Protein AF-A0A2D5XX82-F1 (afdb_monomer_lite)

Radius of gyration: 42.89 Å; chains: 1; bounding box: 86×49×133 Å

Structure (mmCIF, N/CA/C/O backbone):
data_AF-A0A2D5XX82-F1
#
_entry.id   AF-A0A2D5XX82-F1
#
loop_
_atom_site.group_PDB
_atom_site.id
_atom_site.type_symbol
_atom_site.label_atom_id
_atom_site.label_alt_id
_atom_site.label_comp_id
_atom_site.label_asym_id
_atom_site.label_entity_id
_atom_site.label_seq_id
_atom_site.pdbx_PDB_ins_code
_atom_site.Cartn_x
_atom_site.Cartn_y
_atom_site.Cartn_z
_atom_site.occupancy
_atom_site.B_iso_or_equiv
_atom_site.auth_seq_id
_atom_site.auth_comp_id
_atom_site.auth_asym_id
_atom_site.auth_atom_id
_atom_site.pdbx_PDB_model_num
ATOM 1 N N . MET A 1 1 ? 36.041 30.878 -22.212 1.00 60.00 1 MET A N 1
ATOM 2 C CA . MET A 1 1 ? 34.836 30.884 -21.348 1.00 60.00 1 MET A CA 1
ATOM 3 C C . MET A 1 1 ? 33.523 31.021 -22.118 1.00 60.00 1 MET A C 1
ATOM 5 O O . MET A 1 1 ? 32.567 30.404 -21.686 1.00 60.00 1 MET A O 1
ATOM 9 N N . ALA A 1 2 ? 33.443 31.746 -23.244 1.00 64.88 2 ALA A N 1
ATOM 10 C CA . ALA A 1 2 ? 32.211 31.791 -24.054 1.00 64.88 2 ALA A CA 1
ATOM 11 C C . ALA A 1 2 ? 31.989 30.552 -24.959 1.00 64.88 2 ALA A C 1
ATOM 13 O O . ALA A 1 2 ? 30.862 30.286 -25.365 1.00 64.88 2 ALA A O 1
ATOM 14 N N . GLU A 1 3 ? 33.035 29.776 -25.266 1.00 59.91 3 GLU A N 1
ATOM 15 C CA . GLU A 1 3 ? 32.915 28.592 -26.139 1.00 59.91 3 GLU A CA 1
ATOM 16 C C . GLU A 1 3 ? 32.308 27.362 -25.436 1.00 59.91 3 GLU A C 1
ATOM 18 O O . GLU A 1 3 ? 31.548 26.623 -26.062 1.00 59.91 3 GLU A O 1
ATOM 23 N N . ASP A 1 4 ? 32.528 27.188 -24.126 1.00 64.12 4 ASP A N 1
ATOM 24 C CA . ASP A 1 4 ? 31.989 26.041 -23.369 1.00 64.12 4 ASP A CA 1
ATOM 25 C C . ASP A 1 4 ? 30.461 26.093 -23.200 1.00 64.12 4 ASP A C 1
ATOM 27 O O . ASP A 1 4 ? 29.788 25.062 -23.110 1.00 64.12 4 ASP A O 1
ATOM 31 N N . GLU A 1 5 ? 29.876 27.293 -23.203 1.00 68.81 5 GLU A N 1
ATOM 32 C CA . GLU A 1 5 ? 28.431 27.465 -23.032 1.00 68.81 5 GLU A CA 1
ATOM 33 C C . GLU A 1 5 ? 27.646 27.089 -24.303 1.00 68.81 5 GLU A C 1
ATOM 35 O O . GLU A 1 5 ? 26.526 26.571 -24.232 1.00 68.81 5 GLU A O 1
ATOM 40 N N . SER A 1 6 ? 28.258 27.287 -25.476 1.00 65.56 6 SER A N 1
ATOM 41 C CA . SER A 1 6 ? 27.667 26.940 -26.773 1.00 65.56 6 SER A CA 1
ATOM 42 C C . SER A 1 6 ? 27.582 25.421 -26.966 1.00 65.56 6 SER A C 1
ATOM 44 O O . SER A 1 6 ? 26.543 24.891 -27.375 1.00 65.56 6 SER A O 1
ATOM 46 N N . TYR A 1 7 ? 28.633 24.695 -26.570 1.00 60.44 7 TYR A N 1
ATOM 47 C CA . TYR A 1 7 ? 28.693 23.237 -26.698 1.00 60.44 7 TYR A CA 1
ATOM 48 C C . TYR A 1 7 ? 27.644 22.524 -25.825 1.00 60.44 7 TYR A C 1
ATOM 50 O O . TYR A 1 7 ? 27.016 21.553 -26.253 1.00 60.44 7 TYR A O 1
ATOM 58 N N . ASN A 1 8 ? 27.376 23.051 -24.626 1.00 72.62 8 ASN A N 1
ATOM 59 C CA . ASN A 1 8 ? 26.385 22.494 -23.700 1.00 72.62 8 ASN A CA 1
ATOM 60 C C . ASN A 1 8 ? 24.933 22.683 -24.193 1.00 72.62 8 ASN A C 1
ATOM 62 O O . ASN A 1 8 ? 24.071 21.834 -23.964 1.00 72.62 8 ASN A O 1
ATOM 66 N N . LYS A 1 9 ? 24.636 23.768 -24.923 1.00 70.62 9 LYS A N 1
ATOM 67 C CA . LYS A 1 9 ? 23.309 23.956 -25.540 1.00 70.62 9 LYS A CA 1
ATOM 68 C C . LYS A 1 9 ? 23.080 23.014 -26.722 1.00 70.62 9 LYS A C 1
ATOM 70 O O . LYS A 1 9 ? 21.989 22.457 -26.844 1.00 70.62 9 LYS A O 1
ATOM 75 N N . ALA A 1 10 ? 24.097 22.806 -27.560 1.00 67.94 10 ALA A N 1
ATOM 76 C CA . ALA A 1 10 ? 23.997 21.926 -28.723 1.00 67.94 10 ALA A CA 1
ATOM 77 C C . ALA A 1 10 ? 23.801 20.452 -28.324 1.00 67.94 10 ALA A C 1
ATOM 79 O O . ALA A 1 10 ? 22.941 19.769 -28.882 1.00 67.94 10 ALA A O 1
ATOM 80 N N . SER A 1 11 ? 24.531 19.971 -27.312 1.00 64.50 11 SER A N 1
ATOM 81 C CA . SER A 1 11 ? 24.412 18.585 -26.840 1.00 64.50 11 SER A CA 1
ATOM 82 C C . SER A 1 11 ? 23.049 18.299 -26.201 1.00 64.50 11 SER A C 1
ATOM 84 O O . SER A 1 11 ? 22.437 17.275 -26.503 1.00 64.50 11 SER A O 1
ATOM 86 N N . LYS A 1 12 ? 22.512 19.231 -25.400 1.00 67.06 12 LYS A N 1
ATOM 87 C CA . LYS A 1 12 ? 21.160 19.119 -24.829 1.00 67.06 12 LYS A CA 1
ATOM 88 C C . LYS A 1 12 ? 20.088 19.047 -25.916 1.00 67.06 12 LYS A C 1
ATOM 90 O O . LYS A 1 12 ? 19.183 18.226 -25.810 1.00 67.06 12 LYS A O 1
ATOM 95 N N . GLY A 1 13 ? 20.207 19.851 -26.975 1.00 73.56 13 GLY A N 1
ATOM 96 C CA . GLY A 1 13 ? 19.273 19.824 -28.105 1.00 73.56 13 GLY A CA 1
ATOM 97 C C . GLY A 1 13 ? 19.251 18.478 -28.835 1.00 73.56 13 GLY A C 1
ATOM 98 O O . GLY A 1 13 ? 18.176 17.964 -29.136 1.00 73.56 13 GLY A O 1
ATOM 99 N N . ILE A 1 14 ? 20.421 17.871 -29.058 1.00 70.75 14 ILE A N 1
ATOM 100 C CA . ILE A 1 14 ? 20.533 16.553 -29.702 1.00 70.75 14 ILE A CA 1
ATOM 101 C C . ILE A 1 14 ? 19.944 15.456 -28.810 1.00 70.75 14 ILE A C 1
ATOM 103 O O . ILE A 1 14 ? 19.209 14.608 -29.308 1.00 70.75 14 ILE A O 1
ATOM 107 N N . VAL A 1 15 ? 20.201 15.491 -27.498 1.00 66.75 15 VAL A N 1
ATOM 108 C CA . VAL A 1 15 ? 19.617 14.532 -26.544 1.00 66.75 15 VAL A CA 1
ATOM 109 C C . VAL A 1 15 ? 18.089 14.618 -26.555 1.00 66.75 15 VAL A 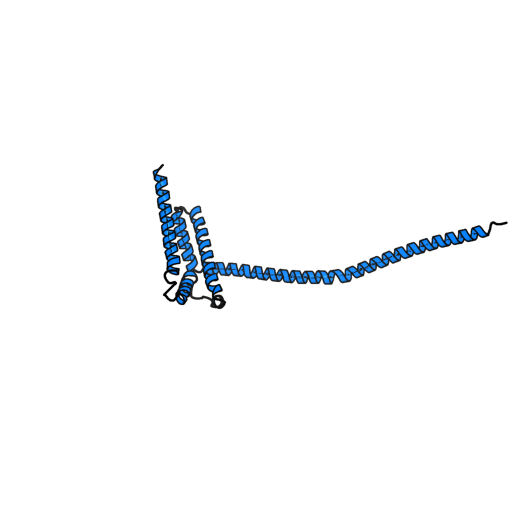C 1
ATOM 111 O O . VAL A 1 15 ? 17.426 13.594 -26.692 1.00 66.75 15 VAL A O 1
ATOM 114 N N . TRP A 1 16 ? 17.518 15.827 -26.514 1.00 72.44 16 TRP A N 1
ATOM 115 C CA . TRP A 1 16 ? 16.068 16.014 -26.616 1.00 72.44 16 TRP A CA 1
ATOM 116 C C . TRP A 1 16 ? 15.501 15.538 -27.954 1.00 72.44 16 TRP A C 1
ATOM 118 O O . TRP A 1 16 ? 14.443 14.917 -27.974 1.00 72.44 16 TRP A O 1
ATOM 128 N N . LEU A 1 17 ? 16.204 15.770 -29.063 1.00 67.88 17 LEU A N 1
ATOM 129 C CA . LEU A 1 17 ? 15.771 15.314 -30.383 1.00 67.88 17 LEU A CA 1
ATOM 130 C C . LEU A 1 17 ? 15.798 13.784 -30.483 1.00 67.88 17 LEU A C 1
ATOM 132 O O . LEU A 1 17 ? 14.836 13.201 -30.971 1.00 67.88 17 LEU A O 1
ATOM 136 N N . VAL A 1 18 ? 16.839 13.121 -29.973 1.00 65.69 18 VAL A N 1
ATOM 137 C CA . VAL A 1 18 ? 16.919 11.650 -29.930 1.00 65.69 18 VAL A CA 1
ATOM 138 C C . VAL A 1 18 ? 15.826 11.072 -29.033 1.00 65.69 18 VAL A C 1
ATOM 140 O O . VAL A 1 18 ? 15.178 10.109 -29.432 1.00 65.69 18 VAL A O 1
ATOM 143 N N . ILE A 1 19 ? 15.560 11.685 -27.874 1.00 65.56 19 ILE A N 1
ATOM 144 C CA . ILE A 1 19 ? 14.456 11.291 -26.990 1.00 65.56 19 ILE A CA 1
ATOM 145 C C . ILE A 1 19 ? 13.116 11.452 -27.708 1.00 65.56 19 ILE A C 1
ATOM 147 O O . ILE A 1 19 ? 12.324 10.522 -27.689 1.00 65.56 19 ILE A O 1
ATOM 151 N N . ILE A 1 20 ? 12.865 12.576 -28.384 1.00 69.88 20 ILE A N 1
ATOM 152 C CA . ILE A 1 20 ? 11.615 12.813 -29.121 1.00 69.88 20 ILE A CA 1
ATOM 153 C C . ILE A 1 20 ? 11.474 11.834 -30.287 1.00 69.88 20 ILE A C 1
ATOM 155 O O . ILE A 1 20 ? 10.406 11.261 -30.459 1.00 69.88 20 ILE A O 1
ATOM 159 N N . VAL A 1 21 ? 12.528 11.596 -31.069 1.00 66.69 21 VAL A N 1
ATOM 160 C CA . VAL A 1 21 ? 12.496 10.646 -32.191 1.00 66.69 21 VAL A CA 1
ATOM 161 C C . VAL A 1 21 ? 12.292 9.223 -31.683 1.00 66.69 21 VAL A C 1
ATOM 163 O O . VAL A 1 21 ? 11.465 8.511 -32.236 1.00 66.69 21 VAL A O 1
ATOM 166 N N . MET A 1 22 ? 12.959 8.802 -30.607 1.00 57.59 22 MET A N 1
ATOM 167 C CA . MET A 1 22 ? 12.739 7.476 -30.026 1.00 57.59 22 MET A CA 1
ATOM 168 C C . MET A 1 22 ? 11.371 7.354 -29.358 1.00 57.59 22 MET A C 1
ATOM 170 O O . MET A 1 22 ? 10.722 6.329 -29.512 1.00 57.59 22 MET A O 1
ATOM 174 N N . PHE A 1 23 ? 10.882 8.400 -28.697 1.00 59.47 23 PHE A N 1
ATOM 175 C CA . PHE A 1 23 ? 9.528 8.464 -28.153 1.00 59.47 23 PHE A CA 1
ATOM 176 C C . PHE A 1 23 ? 8.487 8.400 -29.271 1.00 59.47 23 PHE A C 1
ATOM 178 O O . PHE A 1 23 ? 7.513 7.676 -29.137 1.00 59.47 23 PHE A O 1
ATOM 185 N N . LEU A 1 24 ? 8.723 9.054 -30.411 1.00 55.84 24 LEU A N 1
ATOM 186 C CA . LEU A 1 24 ? 7.902 8.950 -31.619 1.00 55.84 24 LEU A CA 1
ATOM 187 C C . LEU A 1 24 ? 8.077 7.619 -32.354 1.00 55.84 24 LEU A C 1
ATOM 189 O O . LEU A 1 24 ? 7.163 7.220 -33.052 1.00 55.84 24 LEU A O 1
ATOM 193 N N . VAL A 1 25 ? 9.192 6.903 -32.219 1.00 57.03 25 VAL A N 1
ATOM 194 C CA . VAL A 1 25 ? 9.356 5.542 -32.766 1.00 57.03 25 VAL A CA 1
ATOM 195 C C . VAL A 1 25 ? 8.707 4.506 -31.851 1.00 57.03 25 VAL A C 1
ATOM 197 O O . VAL A 1 25 ? 8.152 3.533 -32.340 1.00 57.03 25 VAL A O 1
ATOM 200 N N . VAL A 1 26 ? 8.702 4.721 -30.538 1.00 53.19 26 VAL A N 1
ATOM 201 C CA . VAL A 1 26 ? 7.991 3.872 -29.575 1.00 53.19 26 VAL A CA 1
ATOM 202 C C . VAL A 1 26 ? 6.489 4.141 -29.661 1.00 53.19 26 VAL A C 1
ATOM 204 O O . VAL A 1 26 ? 5.719 3.212 -29.848 1.00 53.19 26 VAL A O 1
ATOM 207 N N . ILE A 1 27 ? 6.056 5.402 -29.635 1.00 51.56 27 ILE A N 1
ATOM 208 C CA . ILE A 1 27 ? 4.643 5.785 -29.765 1.00 51.56 27 ILE A CA 1
ATOM 209 C C . ILE A 1 27 ? 4.149 5.653 -31.193 1.00 51.56 27 ILE A C 1
ATOM 211 O O . ILE A 1 27 ? 3.015 5.259 -31.383 1.00 51.56 27 ILE A O 1
ATOM 215 N N . GLY A 1 28 ? 4.959 5.963 -32.199 1.00 42.66 28 GLY A N 1
ATOM 216 C CA . GLY A 1 28 ? 4.624 5.792 -33.613 1.00 42.66 28 GLY A CA 1
ATOM 217 C C . GLY A 1 28 ? 4.811 4.356 -34.091 1.00 42.66 28 GLY A C 1
ATOM 218 O O . GLY A 1 28 ? 4.082 3.927 -34.966 1.00 42.66 28 GLY A O 1
ATOM 219 N N . GLY A 1 29 ? 5.664 3.551 -33.465 1.00 44.66 29 GLY A N 1
ATOM 220 C CA . GLY A 1 29 ? 5.604 2.089 -33.583 1.00 44.66 29 GLY A CA 1
ATOM 221 C C . GLY A 1 29 ? 4.320 1.520 -32.968 1.00 44.66 29 GLY A C 1
ATOM 222 O O . GLY A 1 29 ? 3.809 0.507 -33.432 1.00 44.66 29 GLY A O 1
ATOM 223 N N . VAL A 1 30 ? 3.757 2.224 -31.982 1.00 41.59 30 VAL A N 1
ATOM 224 C CA . VAL A 1 30 ? 2.432 1.968 -31.393 1.00 41.59 30 VAL A CA 1
ATOM 225 C C . VAL A 1 30 ? 1.302 2.716 -32.142 1.00 41.59 30 VAL A C 1
ATOM 227 O O . VAL A 1 30 ? 0.134 2.392 -31.963 1.00 41.59 30 VAL A O 1
ATOM 230 N N . GLY A 1 31 ? 1.627 3.675 -33.021 1.00 37.12 31 GLY A N 1
ATOM 231 C CA . GLY A 1 31 ? 0.723 4.747 -33.468 1.00 37.12 31 GLY A CA 1
ATOM 232 C C . GLY A 1 31 ? 0.558 4.905 -34.983 1.00 37.12 31 GLY A C 1
ATOM 233 O O . GLY A 1 31 ? -0.509 5.297 -35.451 1.00 37.12 31 GLY A O 1
ATOM 234 N N . PHE A 1 32 ? 1.553 4.527 -35.785 1.00 36.59 32 PHE A N 1
ATOM 235 C CA . PHE A 1 32 ? 1.445 4.399 -37.241 1.00 36.59 32 PHE A CA 1
ATOM 236 C C . PHE A 1 32 ? 0.828 3.044 -37.588 1.00 36.59 32 PHE A C 1
ATOM 238 O O . PHE A 1 32 ? 1.463 2.130 -38.108 1.00 36.59 32 PHE A O 1
ATOM 245 N N . GLY A 1 33 ? -0.451 2.935 -37.254 1.00 38.81 33 GLY A N 1
ATOM 246 C CA . GLY A 1 33 ? -1.302 1.795 -37.573 1.00 38.81 33 GLY A CA 1
ATOM 247 C C . GLY A 1 33 ? -2.721 1.907 -37.017 1.00 38.81 33 GLY A C 1
ATOM 248 O O . GLY A 1 33 ? -3.441 0.914 -37.053 1.00 38.81 33 GLY A O 1
ATOM 249 N N . ILE A 1 34 ? -3.126 3.073 -36.495 1.00 40.59 34 ILE A N 1
ATOM 250 C CA . ILE A 1 34 ? -4.350 3.195 -35.688 1.00 40.59 34 ILE A CA 1
ATOM 251 C C . ILE A 1 34 ? -5.623 3.424 -36.518 1.00 40.59 34 ILE A C 1
ATOM 253 O O . ILE A 1 34 ? -6.703 3.232 -35.987 1.00 40.59 34 ILE A O 1
ATOM 257 N N . ASP A 1 35 ? -5.556 3.673 -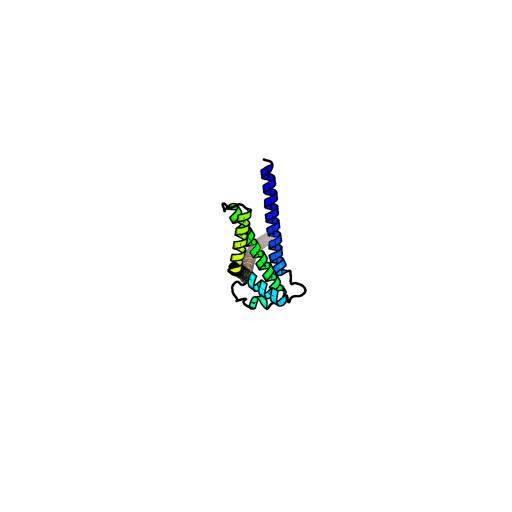37.830 1.00 42.03 35 ASP A N 1
ATOM 258 C CA . ASP A 1 35 ? -6.805 3.933 -38.574 1.00 42.03 35 ASP A CA 1
ATOM 259 C C . ASP A 1 35 ? -7.074 3.004 -39.774 1.00 42.03 35 ASP A C 1
ATOM 261 O O . ASP A 1 35 ? -8.152 3.086 -40.349 1.00 42.03 35 ASP A O 1
ATOM 265 N N . ASN A 1 36 ? -6.168 2.084 -40.158 1.00 44.69 36 ASN A N 1
ATOM 266 C CA . ASN A 1 36 ? -6.391 1.226 -41.347 1.00 44.69 36 ASN A CA 1
ATOM 267 C C . ASN A 1 36 ? -5.736 -0.185 -41.358 1.00 44.69 36 ASN A C 1
ATOM 269 O O . ASN A 1 36 ? -5.706 -0.814 -42.415 1.00 44.69 36 ASN A O 1
ATOM 273 N N . LEU A 1 37 ? -5.196 -0.717 -40.244 1.00 45.84 37 LEU A N 1
ATOM 274 C CA . LEU A 1 37 ? -4.278 -1.886 -40.294 1.00 45.84 37 LEU A CA 1
ATOM 275 C C . LEU A 1 37 ? -4.542 -3.086 -39.350 1.00 45.84 37 LEU A C 1
ATOM 277 O O . LEU A 1 37 ? -3.701 -3.978 -39.272 1.00 45.84 37 LEU A O 1
ATOM 281 N N . GLY A 1 38 ? -5.701 -3.204 -38.694 1.00 43.72 38 GLY A N 1
ATOM 282 C CA . GLY A 1 38 ? -6.005 -4.390 -37.862 1.00 43.72 38 GLY A CA 1
ATOM 283 C C . GLY A 1 38 ? -5.374 -4.327 -36.464 1.00 43.72 38 GLY A C 1
ATOM 284 O O . GLY A 1 38 ? -4.560 -5.169 -36.077 1.00 43.72 38 GLY A O 1
ATOM 285 N N . ILE A 1 39 ? -5.782 -3.302 -35.719 1.00 44.06 39 ILE A N 1
ATOM 286 C CA . ILE A 1 39 ? -5.328 -2.914 -34.373 1.00 44.06 39 ILE A CA 1
ATOM 287 C C . ILE A 1 39 ? -5.515 -4.035 -33.349 1.00 44.06 39 ILE A C 1
ATOM 289 O O . ILE A 1 39 ? -4.694 -4.187 -32.450 1.00 44.06 39 ILE A O 1
ATOM 293 N N . ASP A 1 40 ? -6.513 -4.886 -33.550 1.00 52.94 40 ASP A N 1
ATOM 294 C CA . ASP A 1 40 ? -6.824 -6.029 -32.694 1.00 52.94 40 ASP A CA 1
ATOM 295 C C . ASP A 1 40 ? -5.629 -7.000 -32.599 1.00 52.94 40 ASP A C 1
ATOM 297 O O . ASP A 1 40 ? -5.359 -7.572 -31.548 1.00 52.94 40 ASP A O 1
ATOM 301 N N . LYS A 1 41 ? -4.844 -7.131 -33.681 1.00 51.66 41 LYS A N 1
ATOM 302 C CA . LYS A 1 41 ? -3.658 -8.009 -33.746 1.00 51.66 41 LYS A CA 1
ATOM 303 C C . LYS A 1 41 ? -2.355 -7.307 -33.362 1.00 51.66 41 LYS A C 1
ATOM 305 O O . LYS A 1 41 ? -1.359 -7.967 -33.061 1.00 51.66 41 LYS A O 1
ATOM 310 N N . LEU A 1 42 ? -2.331 -5.977 -33.415 1.00 47.34 42 LEU A N 1
ATOM 311 C CA . LEU A 1 42 ? -1.176 -5.163 -33.032 1.00 47.34 42 LEU A CA 1
ATOM 312 C C . LEU A 1 42 ? -1.154 -4.910 -31.526 1.00 47.34 42 LEU A C 1
ATOM 314 O O . LEU A 1 42 ? -0.083 -5.007 -30.937 1.00 47.34 42 LEU A O 1
ATOM 318 N N . GLY A 1 43 ? -2.315 -4.694 -30.898 1.00 49.81 43 GLY A N 1
ATOM 319 C CA . GLY A 1 43 ? -2.444 -4.653 -29.442 1.00 49.81 43 GLY A CA 1
ATOM 320 C C . GLY A 1 43 ? -1.905 -5.931 -28.808 1.00 49.81 43 GLY A C 1
ATOM 321 O O . GLY A 1 43 ? -1.061 -5.857 -27.922 1.00 49.81 43 GLY A O 1
ATOM 322 N N . GLU A 1 44 ? -2.273 -7.091 -29.358 1.00 50.91 44 GLU A N 1
ATOM 323 C CA . GLU A 1 44 ? -1.790 -8.397 -28.904 1.00 50.91 44 GLU A CA 1
ATOM 324 C C . GLU A 1 44 ? -0.269 -8.553 -29.071 1.00 50.91 44 GLU A C 1
ATOM 326 O O . GLU A 1 44 ? 0.403 -8.958 -28.130 1.00 50.91 44 GLU A O 1
ATOM 331 N N . LYS A 1 45 ? 0.313 -8.164 -30.216 1.00 54.38 45 LYS A N 1
ATOM 332 C CA . LYS A 1 45 ? 1.767 -8.272 -30.467 1.00 54.38 45 LYS A CA 1
ATOM 333 C C . LYS A 1 45 ? 2.613 -7.248 -29.717 1.00 54.38 45 LYS A C 1
ATOM 335 O O . LYS A 1 45 ? 3.741 -7.556 -29.345 1.00 54.38 45 LYS A O 1
ATOM 340 N N . VAL A 1 46 ? 2.097 -6.044 -29.493 1.00 53.75 46 VAL A N 1
ATOM 341 C CA . VAL A 1 46 ? 2.760 -5.006 -28.694 1.00 53.75 46 VAL A CA 1
ATOM 342 C C . VAL A 1 46 ? 2.670 -5.353 -27.212 1.00 53.75 46 VAL A C 1
ATOM 344 O O . VAL A 1 46 ? 3.673 -5.228 -26.523 1.00 53.75 46 VAL A O 1
ATOM 347 N N . LEU A 1 47 ? 1.542 -5.882 -26.727 1.00 51.47 47 LEU A N 1
ATOM 348 C CA . LEU A 1 47 ? 1.457 -6.521 -25.407 1.00 51.47 47 LEU A CA 1
ATOM 349 C C . LEU A 1 47 ? 2.417 -7.706 -25.314 1.00 51.47 47 LEU A C 1
ATOM 351 O O . LEU A 1 47 ? 3.100 -7.868 -24.308 1.00 51.47 47 LEU A O 1
ATOM 355 N N . GLN A 1 48 ? 2.531 -8.508 -26.371 1.00 54.69 48 GLN A N 1
ATOM 356 C CA . GLN A 1 48 ? 3.461 -9.625 -26.394 1.00 54.69 48 GLN A CA 1
ATOM 357 C C . GLN A 1 48 ? 4.917 -9.141 -26.353 1.00 54.69 48 GLN A C 1
ATOM 359 O O . GLN A 1 48 ? 5.722 -9.704 -25.639 1.00 54.69 48 GLN A O 1
ATOM 364 N N . PHE A 1 49 ? 5.274 -8.054 -27.030 1.00 54.88 49 PHE A N 1
ATOM 365 C CA . PHE A 1 49 ? 6.643 -7.535 -27.017 1.00 54.88 49 PHE A CA 1
ATOM 366 C C . PHE A 1 49 ? 6.976 -6.713 -25.756 1.00 54.88 49 PHE A C 1
ATOM 368 O O . PHE A 1 49 ? 8.058 -6.849 -25.196 1.00 54.88 49 PHE A O 1
ATOM 375 N N . ALA A 1 50 ? 6.046 -5.884 -25.274 1.00 52.62 50 ALA A N 1
ATOM 376 C CA . ALA A 1 50 ? 6.234 -5.016 -24.109 1.00 52.62 50 ALA A CA 1
ATOM 377 C C . ALA A 1 50 ? 6.021 -5.739 -22.768 1.00 52.62 50 ALA A C 1
ATOM 379 O O . ALA A 1 50 ? 6.587 -5.324 -21.757 1.00 52.62 50 ALA A O 1
ATOM 380 N N . VAL A 1 51 ? 5.216 -6.810 -22.746 1.00 51.25 51 VAL A N 1
ATOM 381 C CA . VAL A 1 51 ? 4.916 -7.603 -21.538 1.00 51.25 51 VAL A CA 1
ATOM 382 C C . VAL A 1 51 ? 5.487 -9.031 -21.612 1.00 51.25 51 VAL A C 1
ATOM 384 O O . VAL A 1 51 ? 5.762 -9.612 -20.563 1.00 51.25 51 VAL A O 1
ATOM 387 N N . TYR A 1 52 ? 5.723 -9.606 -22.803 1.00 51.28 52 TYR A N 1
ATOM 388 C CA . TYR A 1 52 ? 6.090 -11.023 -22.978 1.00 51.28 52 TYR A CA 1
ATOM 389 C C . TYR A 1 52 ? 7.351 -11.285 -23.808 1.00 51.28 52 TYR A C 1
ATOM 391 O O . TYR A 1 52 ? 7.311 -11.854 -24.898 1.00 51.28 52 TYR A O 1
ATOM 399 N N . GLY A 1 53 ? 8.501 -11.153 -23.157 1.00 46.62 53 GLY A N 1
ATOM 400 C CA . GLY A 1 53 ? 9.633 -12.025 -23.484 1.00 46.62 53 GLY A CA 1
ATOM 401 C C . GLY A 1 53 ? 9.347 -13.534 -2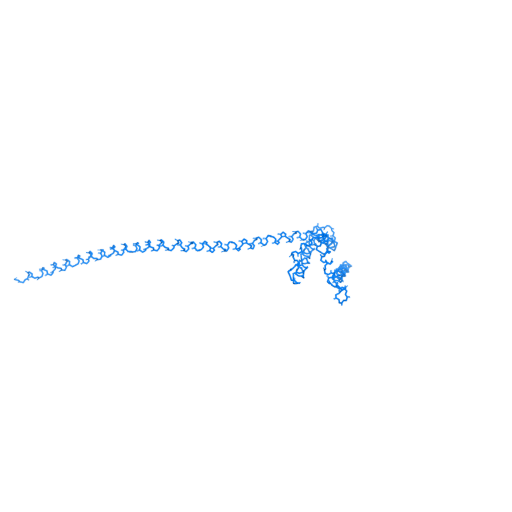3.310 1.00 46.62 53 GLY A C 1
ATOM 402 O O . GLY A 1 53 ? 10.237 -14.339 -23.564 1.00 46.62 53 GLY A O 1
ATOM 403 N N . SER A 1 54 ? 8.145 -13.967 -22.883 1.00 43.28 54 SER A N 1
ATOM 404 C CA . SER A 1 54 ? 7.832 -15.393 -22.689 1.00 43.28 54 SER A CA 1
ATOM 405 C C . SER A 1 54 ? 6.334 -15.757 -22.750 1.00 43.28 54 SER A C 1
ATOM 407 O O . SER A 1 54 ? 5.717 -15.844 -21.704 1.00 43.28 54 SER A O 1
ATOM 409 N N . SER A 1 55 ? 5.754 -15.992 -23.934 1.00 44.47 55 SER A N 1
ATOM 410 C CA . SER A 1 55 ? 4.542 -16.796 -24.306 1.00 44.47 55 SER A CA 1
ATOM 411 C C . SER A 1 55 ? 3.375 -17.176 -23.338 1.00 44.47 55 SER A C 1
ATOM 413 O O . SER A 1 55 ? 2.468 -17.876 -23.775 1.00 44.47 55 SER A O 1
ATOM 415 N N . GLN A 1 56 ? 3.304 -16.743 -22.081 1.00 47.66 56 GLN A N 1
ATOM 416 C CA . GLN A 1 56 ? 2.322 -17.166 -21.076 1.00 47.66 56 GLN A CA 1
ATOM 417 C C . GLN A 1 56 ? 1.619 -15.955 -20.464 1.00 47.66 56 GLN A C 1
ATOM 419 O O . GLN A 1 56 ? 1.812 -15.607 -19.294 1.00 47.66 56 GLN A O 1
ATOM 424 N N . ILE A 1 57 ? 0.809 -15.283 -21.288 1.00 48.91 57 ILE A N 1
ATOM 425 C CA . ILE A 1 57 ? -0.313 -14.512 -20.754 1.00 48.91 57 ILE A CA 1
ATOM 426 C C . ILE A 1 57 ? -1.267 -15.530 -20.172 1.00 48.91 57 ILE A C 1
ATOM 428 O O . ILE A 1 57 ? -2.025 -16.156 -20.911 1.00 48.91 57 ILE A O 1
ATOM 432 N N . ASP A 1 58 ? -1.196 -15.702 -18.854 1.00 50.38 58 ASP A N 1
ATOM 433 C CA . ASP A 1 58 ? -2.283 -16.293 -18.093 1.00 50.38 58 ASP A CA 1
ATOM 434 C C . ASP A 1 58 ? -3.550 -15.543 -18.500 1.00 50.38 58 ASP A C 1
ATOM 436 O O . ASP A 1 58 ? -3.743 -14.363 -18.198 1.00 50.38 58 ASP A O 1
ATOM 440 N N . THR A 1 59 ? -4.380 -16.233 -19.274 1.00 50.69 59 THR A N 1
ATOM 441 C CA . THR A 1 59 ? -5.572 -15.715 -19.956 1.00 50.69 59 THR A CA 1
ATOM 442 C C . THR A 1 59 ? -6.624 -15.213 -18.956 1.00 50.69 59 THR A C 1
ATOM 444 O O . THR A 1 59 ? -7.639 -14.632 -19.327 1.00 50.69 59 THR A O 1
ATOM 447 N N . GLU A 1 60 ? -6.372 -15.400 -17.662 1.00 51.59 60 GLU A N 1
ATOM 448 C CA . GLU A 1 60 ? -7.223 -14.978 -16.560 1.00 51.59 60 GLU A CA 1
ATOM 449 C C . GLU A 1 60 ? -7.215 -13.461 -16.318 1.00 51.59 60 GLU A C 1
ATOM 451 O O . GLU A 1 60 ? -8.228 -12.936 -15.858 1.00 51.59 60 GLU A O 1
ATOM 456 N N . LEU A 1 61 ? -6.147 -12.727 -16.675 1.00 48.62 61 LEU A N 1
ATOM 457 C CA . LEU A 1 61 ? -6.140 -11.257 -16.536 1.00 48.62 61 LEU A CA 1
ATOM 458 C C . LEU A 1 61 ? -6.841 -10.528 -17.696 1.00 48.62 61 LEU A C 1
ATOM 460 O O . LEU A 1 61 ? -7.281 -9.393 -17.529 1.00 48.62 61 LEU A O 1
ATOM 464 N N . THR A 1 62 ? -6.952 -11.172 -18.858 1.00 50.28 62 THR A N 1
ATOM 465 C CA . THR A 1 62 ? -7.461 -10.572 -20.104 1.00 50.28 62 THR A CA 1
ATOM 466 C C . THR A 1 62 ? -8.978 -10.739 -20.263 1.00 50.28 62 THR A C 1
ATOM 468 O O . THR A 1 62 ? -9.635 -9.946 -20.927 1.00 50.28 62 THR A O 1
ATOM 471 N N . ASN A 1 63 ? -9.580 -11.733 -19.602 1.00 53.91 63 ASN A N 1
ATOM 472 C CA . ASN A 1 63 ? -10.989 -12.091 -19.807 1.00 53.91 63 ASN A CA 1
ATOM 473 C C . ASN A 1 63 ? -12.018 -11.182 -19.108 1.00 53.91 63 ASN A C 1
ATOM 475 O O . ASN A 1 63 ? -13.218 -11.411 -19.253 1.00 53.91 63 ASN A O 1
ATOM 479 N N . ASN A 1 64 ? -11.600 -10.143 -18.378 1.00 47.66 64 ASN A N 1
ATOM 480 C CA . ASN A 1 64 ? -12.527 -9.217 -17.727 1.00 47.66 64 ASN A CA 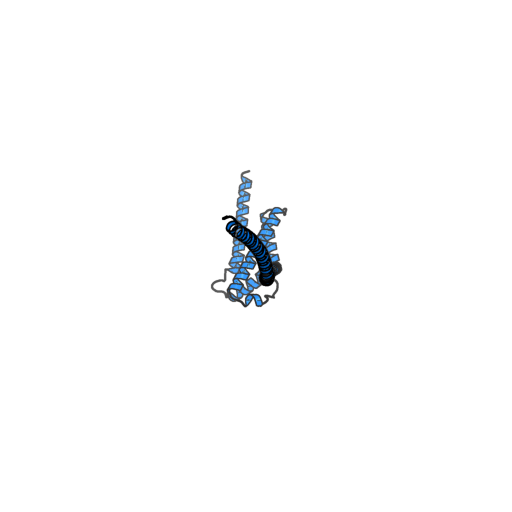1
ATOM 481 C C . ASN A 1 64 ? -12.339 -7.784 -18.238 1.00 47.66 64 ASN A C 1
ATOM 483 O O . ASN A 1 64 ? -11.575 -6.996 -17.684 1.00 47.66 64 ASN A O 1
ATOM 487 N N . THR A 1 65 ? -13.168 -7.431 -19.228 1.00 50.00 65 THR A N 1
ATOM 488 C CA . THR A 1 65 ? -13.410 -6.083 -19.783 1.00 50.00 65 THR A CA 1
ATOM 489 C C . THR A 1 65 ? -12.243 -5.436 -20.540 1.00 50.00 65 THR A C 1
ATOM 491 O O . THR A 1 65 ? -11.129 -5.349 -20.048 1.00 50.00 65 THR A O 1
ATOM 494 N N . VAL A 1 66 ? -12.545 -4.850 -21.706 1.00 52.22 66 VAL A N 1
ATOM 495 C CA . VAL A 1 66 ? -11.649 -4.016 -22.546 1.00 52.22 66 VAL A CA 1
ATOM 496 C C . VAL A 1 66 ? -10.939 -2.903 -21.744 1.00 52.22 66 VAL A C 1
ATOM 498 O O . VAL A 1 66 ? -9.843 -2.466 -22.087 1.00 52.22 66 VAL A O 1
ATOM 501 N N . THR A 1 67 ? -11.515 -2.481 -20.614 1.00 52.88 67 THR A N 1
ATOM 502 C CA . THR A 1 67 ? -10.912 -1.548 -19.648 1.00 52.88 67 THR A CA 1
ATOM 503 C C . THR A 1 67 ? -9.673 -2.117 -18.932 1.00 52.88 67 THR A C 1
ATOM 505 O O . THR A 1 67 ? -8.796 -1.356 -18.526 1.00 52.88 67 THR A O 1
ATOM 508 N N . GLY A 1 68 ? -9.582 -3.441 -18.780 1.00 57.53 68 GLY A N 1
ATOM 509 C CA . GLY A 1 68 ? -8.488 -4.147 -18.110 1.00 57.53 68 GLY A CA 1
ATOM 510 C C . GLY A 1 68 ? -7.207 -4.213 -18.940 1.00 57.53 68 GLY A C 1
ATOM 511 O O . GLY A 1 68 ? -6.124 -4.013 -18.396 1.00 57.53 68 GLY A O 1
ATOM 512 N N . GLU A 1 69 ? -7.313 -4.400 -20.258 1.00 60.72 69 GLU A N 1
ATOM 513 C CA . GLU A 1 69 ? -6.148 -4.463 -21.153 1.00 60.72 69 GLU A CA 1
ATOM 514 C C . GLU A 1 69 ? -5.437 -3.111 -21.250 1.00 60.72 69 GLU A C 1
ATOM 516 O O . GLU A 1 69 ? -4.230 -3.019 -21.024 1.00 60.72 69 GLU A O 1
ATOM 521 N N . ILE A 1 70 ? -6.192 -2.036 -21.498 1.00 66.94 70 ILE A N 1
ATOM 522 C CA . ILE A 1 70 ? -5.641 -0.676 -21.560 1.00 66.94 70 ILE A CA 1
ATOM 523 C C . ILE A 1 70 ? -5.054 -0.282 -20.196 1.00 66.94 70 ILE A C 1
ATOM 525 O O . ILE A 1 70 ? -3.954 0.268 -20.129 1.00 66.94 70 ILE A O 1
ATOM 529 N N . GLY A 1 71 ? -5.742 -0.618 -19.098 1.00 66.44 71 GLY A N 1
ATOM 530 C CA . GLY A 1 71 ? -5.250 -0.388 -17.739 1.00 66.44 71 GLY A CA 1
ATOM 531 C C . GLY A 1 71 ? -3.938 -1.122 -17.443 1.00 66.44 71 GLY A C 1
ATOM 532 O O . GLY A 1 71 ? -3.019 -0.536 -16.865 1.00 66.44 71 GLY A O 1
ATOM 533 N N . ALA A 1 72 ? -3.808 -2.374 -17.884 1.00 66.44 72 ALA A N 1
ATOM 534 C CA . ALA A 1 72 ? -2.583 -3.153 -17.740 1.00 66.44 72 ALA A CA 1
ATOM 535 C C . ALA A 1 72 ? -1.423 -2.542 -18.540 1.00 66.44 72 ALA A C 1
ATOM 537 O O . ALA A 1 72 ? -0.331 -2.385 -17.995 1.00 66.44 72 ALA A O 1
ATOM 538 N N . ILE A 1 73 ? -1.661 -2.119 -19.787 1.00 68.25 73 ILE A N 1
ATOM 539 C CA . ILE A 1 73 ? -0.647 -1.455 -20.624 1.00 68.25 73 ILE A CA 1
ATOM 540 C C . ILE A 1 73 ? -0.167 -0.158 -19.970 1.00 68.25 73 ILE A C 1
ATOM 542 O O . ILE A 1 73 ? 1.039 0.055 -19.846 1.00 68.25 73 ILE A O 1
ATOM 546 N N . ILE A 1 74 ? -1.093 0.691 -19.507 1.00 73.38 74 ILE A N 1
ATOM 547 C CA . ILE A 1 74 ? -0.752 1.940 -18.811 1.00 73.38 74 ILE A CA 1
ATOM 548 C C . ILE A 1 74 ? 0.091 1.635 -17.570 1.00 73.38 74 ILE A C 1
ATOM 550 O O . ILE A 1 74 ? 1.120 2.272 -17.353 1.00 73.38 74 ILE A O 1
ATOM 554 N N . THR A 1 75 ? -0.300 0.632 -16.783 1.00 70.06 75 THR A N 1
ATOM 555 C CA . THR A 1 75 ? 0.412 0.258 -15.554 1.00 70.06 75 THR A CA 1
ATOM 556 C C . THR A 1 75 ? 1.832 -0.225 -15.850 1.00 70.06 75 THR A C 1
ATOM 558 O O . THR A 1 75 ? 2.778 0.199 -15.183 1.00 70.06 75 THR A O 1
ATOM 561 N N . VAL A 1 76 ? 2.011 -1.059 -16.880 1.00 71.56 76 VAL A N 1
ATOM 562 C CA . VAL A 1 76 ? 3.337 -1.522 -17.316 1.00 71.56 76 VAL A CA 1
ATOM 563 C C . VAL A 1 76 ? 4.187 -0.353 -17.815 1.00 71.56 76 VAL A C 1
ATOM 565 O O . VAL A 1 76 ? 5.344 -0.237 -17.415 1.00 71.56 76 VAL A O 1
ATOM 568 N N . MET A 1 77 ? 3.620 0.550 -18.621 1.00 77.50 77 MET A N 1
ATOM 569 C CA . MET A 1 77 ? 4.321 1.739 -19.122 1.00 77.50 77 MET A CA 1
ATOM 570 C C . MET A 1 77 ? 4.755 2.675 -17.990 1.00 77.50 77 MET A C 1
ATOM 572 O O . MET A 1 77 ? 5.877 3.181 -18.008 1.00 77.50 77 MET A O 1
ATOM 576 N N . MET A 1 78 ? 3.908 2.874 -16.975 1.00 78.81 78 MET A N 1
ATOM 577 C CA . MET A 1 78 ? 4.260 3.666 -15.794 1.00 78.81 78 MET A CA 1
ATOM 578 C C . MET A 1 78 ? 5.403 3.024 -15.004 1.00 78.81 78 MET A C 1
ATOM 580 O O . MET A 1 78 ? 6.354 3.712 -14.642 1.00 78.81 78 MET A O 1
ATOM 584 N N . PHE A 1 79 ? 5.353 1.711 -14.767 1.00 77.12 79 PHE A N 1
ATOM 585 C CA . PHE A 1 79 ? 6.428 1.002 -14.066 1.00 77.12 79 PHE A CA 1
ATOM 586 C C . PHE A 1 79 ? 7.745 1.009 -14.843 1.00 77.12 79 PHE A C 1
ATOM 588 O O . PHE A 1 79 ? 8.809 1.192 -14.252 1.00 77.12 79 PHE A O 1
ATOM 595 N N . TRP A 1 80 ? 7.679 0.849 -16.163 1.00 83.62 80 TRP A N 1
ATOM 596 C CA . TRP A 1 80 ? 8.844 0.954 -17.032 1.00 83.62 80 TRP A CA 1
ATOM 597 C C . TRP A 1 80 ? 9.471 2.355 -16.969 1.00 83.62 80 TRP A C 1
ATOM 599 O O . TRP A 1 80 ? 10.684 2.466 -16.799 1.00 83.62 80 TRP A O 1
ATOM 609 N N . LEU A 1 81 ? 8.654 3.417 -17.005 1.00 84.00 81 LEU A N 1
ATOM 610 C CA . LEU A 1 81 ? 9.122 4.799 -16.844 1.00 84.00 81 LEU A CA 1
ATOM 611 C C . LEU A 1 81 ? 9.779 5.033 -15.481 1.00 84.00 81 LEU A C 1
ATOM 613 O O . LEU A 1 81 ? 10.831 5.662 -15.416 1.00 84.00 81 LEU A O 1
ATOM 617 N N . ILE A 1 82 ? 9.194 4.508 -14.401 1.00 85.88 82 ILE A N 1
ATOM 618 C CA . ILE A 1 82 ? 9.766 4.624 -13.053 1.00 85.88 82 ILE A CA 1
ATOM 619 C C . ILE A 1 82 ? 11.142 3.954 -12.994 1.00 85.88 82 ILE A C 1
ATOM 621 O O . ILE A 1 82 ? 12.083 4.554 -12.483 1.00 85.88 82 ILE A O 1
ATOM 625 N N . LEU A 1 83 ? 11.283 2.741 -13.540 1.00 82.81 83 LEU A N 1
ATOM 626 C CA . LEU A 1 83 ? 12.575 2.051 -13.596 1.00 82.81 83 LEU A CA 1
ATOM 627 C C . LEU A 1 83 ? 13.594 2.818 -14.435 1.00 82.81 83 LEU A C 1
ATOM 629 O O . LEU A 1 83 ? 14.742 2.950 -14.023 1.00 82.81 83 LEU A O 1
ATOM 633 N N . PHE A 1 84 ? 13.176 3.335 -15.589 1.00 87.38 84 PHE A N 1
ATOM 634 C CA . PHE A 1 84 ? 14.034 4.135 -16.451 1.00 87.38 84 PHE A CA 1
ATOM 635 C C . PHE A 1 84 ? 14.572 5.374 -15.727 1.00 87.38 84 PHE A C 1
ATOM 637 O O . PHE A 1 84 ? 15.781 5.588 -15.724 1.00 87.38 84 PHE A O 1
ATOM 644 N N . VAL A 1 85 ? 13.702 6.147 -15.071 1.00 90.44 85 VAL A N 1
ATOM 645 C CA . VAL A 1 85 ? 14.104 7.341 -14.311 1.00 90.44 85 VAL A CA 1
ATOM 646 C C . VAL A 1 85 ? 14.989 6.962 -13.125 1.00 90.44 85 VAL A C 1
ATOM 648 O O . VAL A 1 85 ? 16.041 7.560 -12.941 1.00 90.44 85 VAL A O 1
ATOM 651 N N . ALA A 1 86 ? 14.626 5.921 -12.369 1.00 87.75 86 ALA A N 1
ATOM 652 C CA . ALA A 1 86 ? 15.409 5.476 -11.219 1.00 87.75 86 ALA A CA 1
ATOM 653 C C . ALA A 1 86 ? 16.822 5.018 -11.615 1.00 87.75 86 ALA A C 1
ATOM 655 O O . ALA A 1 86 ? 17.797 5.383 -10.962 1.00 87.75 86 ALA A O 1
ATOM 656 N N . PHE A 1 87 ? 16.961 4.246 -12.699 1.00 86.75 87 PHE A N 1
ATOM 657 C CA . PHE A 1 87 ? 18.281 3.892 -13.220 1.00 86.75 87 PHE A CA 1
ATOM 658 C C . PHE A 1 87 ? 19.002 5.102 -13.815 1.00 86.75 87 PHE A C 1
ATOM 660 O O . PHE A 1 87 ? 20.216 5.192 -13.654 1.00 86.75 87 PHE A O 1
ATOM 667 N N . GLY A 1 88 ? 18.284 6.032 -14.449 1.00 89.25 88 GLY A N 1
ATOM 668 C CA . GLY A 1 88 ? 18.829 7.299 -14.940 1.00 89.25 88 GLY A CA 1
ATOM 669 C C . GLY A 1 88 ? 19.531 8.066 -13.825 1.00 89.25 88 GLY A C 1
ATOM 670 O O . GLY A 1 88 ? 20.724 8.345 -13.935 1.00 89.25 88 GLY A O 1
ATOM 671 N N . ASP A 1 89 ? 18.836 8.267 -12.706 1.00 89.12 89 ASP A N 1
ATOM 672 C CA . ASP A 1 89 ? 19.378 8.932 -11.520 1.00 89.12 89 ASP A CA 1
ATOM 673 C C . ASP A 1 89 ? 20.571 8.171 -10.925 1.00 89.12 89 ASP A C 1
ATOM 675 O O . ASP A 1 89 ? 21.564 8.779 -10.518 1.00 89.12 89 ASP A O 1
ATOM 679 N N . ILE A 1 90 ? 20.519 6.835 -10.881 1.00 89.56 90 ILE A N 1
ATOM 680 C CA . ILE A 1 90 ? 21.642 6.025 -10.391 1.00 89.56 90 ILE A CA 1
ATOM 681 C C . ILE A 1 90 ? 22.866 6.202 -11.300 1.00 89.56 90 ILE A C 1
ATOM 683 O O . ILE A 1 90 ? 23.962 6.455 -10.806 1.00 89.56 90 ILE A O 1
ATOM 687 N N . PHE A 1 91 ? 22.717 6.100 -12.621 1.00 90.69 91 PHE A N 1
ATOM 688 C CA . PHE A 1 91 ? 23.854 6.226 -13.537 1.00 90.69 91 PHE A CA 1
ATOM 689 C C . PHE A 1 91 ? 24.398 7.652 -13.618 1.00 90.69 91 PHE A C 1
ATOM 691 O O . PHE A 1 91 ? 25.604 7.823 -13.797 1.00 90.69 91 PHE A O 1
ATOM 698 N N . GLU A 1 92 ? 23.548 8.661 -13.451 1.00 88.19 92 GLU A N 1
ATOM 699 C CA . GLU A 1 92 ? 23.969 10.057 -13.390 1.00 88.19 92 GLU A CA 1
ATOM 700 C C . GLU A 1 92 ? 24.793 10.357 -12.131 1.00 88.19 92 GLU A C 1
ATOM 702 O O . GLU A 1 92 ? 25.809 11.042 -12.217 1.00 88.19 92 GLU A O 1
ATOM 707 N N . ASN A 1 93 ? 24.410 9.802 -10.977 1.00 87.19 93 ASN A N 1
ATOM 708 C CA . ASN A 1 93 ? 25.098 10.072 -9.712 1.00 87.19 93 ASN A CA 1
ATOM 709 C C . ASN A 1 93 ? 26.291 9.142 -9.433 1.00 87.19 93 ASN A C 1
ATOM 711 O O . ASN A 1 93 ? 27.200 9.525 -8.698 1.00 87.19 93 ASN A O 1
ATOM 715 N N . PHE A 1 94 ? 26.295 7.922 -9.981 1.00 85.88 94 PHE A N 1
ATOM 716 C CA . PHE A 1 94 ? 27.284 6.893 -9.631 1.00 85.88 94 PHE A CA 1
ATOM 717 C C . PHE A 1 94 ? 28.189 6.447 -10.782 1.00 85.88 94 PHE A C 1
ATOM 719 O O . PHE A 1 94 ? 29.149 5.718 -10.528 1.00 85.88 94 PHE A O 1
ATOM 726 N N . SER A 1 95 ? 27.929 6.842 -12.033 1.00 84.25 95 SER A N 1
ATOM 727 C CA . SER A 1 95 ? 28.794 6.446 -13.149 1.00 84.25 95 SER A CA 1
ATOM 728 C C . SER A 1 95 ? 29.823 7.522 -13.500 1.00 84.25 95 SER A C 1
ATOM 730 O O . SER A 1 95 ? 29.576 8.716 -13.376 1.00 84.25 95 SER A O 1
ATOM 732 N N . ALA A 1 96 ? 30.987 7.089 -13.988 1.00 90.06 96 ALA A N 1
ATOM 733 C CA . ALA A 1 96 ? 32.022 7.979 -14.517 1.00 90.06 96 ALA A CA 1
ATOM 734 C C . ALA A 1 96 ? 31.697 8.514 -15.930 1.00 90.06 96 ALA A C 1
ATOM 736 O O . ALA A 1 96 ? 32.520 9.202 -16.535 1.00 90.06 96 ALA A O 1
ATOM 737 N N . PHE A 1 97 ? 30.536 8.159 -16.489 1.00 87.75 97 PHE A N 1
ATOM 738 C CA . PHE A 1 97 ? 30.111 8.607 -17.809 1.00 87.75 97 PHE A CA 1
ATOM 739 C C . PHE A 1 97 ? 29.494 10.006 -17.751 1.00 87.75 97 PHE A C 1
ATOM 741 O O . PHE A 1 97 ? 29.064 10.483 -16.704 1.00 87.75 97 PHE A O 1
ATOM 748 N N . SER A 1 98 ? 29.420 10.676 -18.903 1.00 88.69 98 SER A N 1
ATOM 749 C CA . SER A 1 98 ? 28.643 11.911 -19.000 1.00 88.69 98 SER A CA 1
ATOM 750 C C . SER A 1 98 ? 27.159 11.617 -18.759 1.00 88.69 98 SER A C 1
ATOM 752 O O . SER A 1 98 ? 26.666 10.559 -19.155 1.00 88.69 98 SER A O 1
ATOM 754 N N . SER A 1 99 ? 26.439 12.569 -18.151 1.00 85.19 99 SER A N 1
ATOM 755 C CA . SER A 1 99 ? 25.008 12.434 -17.816 1.00 85.19 99 SER A CA 1
ATOM 756 C C . SER A 1 99 ? 24.192 11.877 -18.997 1.00 85.19 99 SER A C 1
ATOM 758 O O . SER A 1 99 ? 23.497 10.875 -18.854 1.00 85.19 99 SER A O 1
ATOM 760 N N . GLY A 1 100 ? 24.399 12.389 -20.217 1.00 84.31 100 GLY A N 1
ATOM 761 C CA . GLY A 1 100 ? 23.710 11.885 -21.414 1.00 84.31 100 GLY A CA 1
ATOM 762 C C . GLY A 1 100 ? 23.957 10.401 -21.729 1.00 84.31 100 GLY A C 1
ATOM 763 O O . GLY A 1 100 ? 23.028 9.703 -22.127 1.00 84.31 100 GLY A O 1
ATOM 764 N N . ILE A 1 101 ? 25.177 9.893 -21.526 1.00 85.25 101 ILE A N 1
ATOM 765 C CA . ILE A 1 101 ? 25.492 8.469 -21.726 1.00 85.25 101 ILE A CA 1
ATOM 766 C C . ILE A 1 101 ? 24.851 7.622 -20.618 1.00 85.25 101 ILE A C 1
ATOM 768 O O . ILE A 1 101 ? 24.328 6.547 -20.907 1.00 85.25 101 ILE A O 1
ATOM 772 N N . GLY A 1 102 ? 24.825 8.122 -19.378 1.00 87.19 102 GLY A N 1
ATOM 773 C CA . GLY A 1 102 ? 24.147 7.467 -18.255 1.00 87.19 102 GLY A CA 1
ATOM 774 C C . GLY A 1 102 ? 22.659 7.233 -18.527 1.00 87.19 102 GLY A C 1
ATOM 775 O O . GLY A 1 102 ? 22.171 6.116 -18.363 1.00 87.19 102 GLY A O 1
ATOM 776 N N . TRP A 1 103 ? 21.965 8.242 -19.057 1.00 86.38 103 TRP A N 1
ATOM 777 C CA . TRP A 1 103 ? 20.557 8.133 -19.451 1.00 86.38 103 TRP A CA 1
ATOM 778 C C . TRP A 1 103 ? 20.327 7.136 -20.602 1.00 86.38 103 TRP A C 1
ATOM 780 O O . TRP A 1 103 ? 19.359 6.377 -20.576 1.00 86.38 103 TRP A O 1
ATOM 790 N N . ILE A 1 104 ? 21.232 7.061 -21.586 1.00 84.25 104 ILE A N 1
ATOM 791 C CA . ILE A 1 104 ? 21.145 6.065 -22.674 1.00 84.25 104 ILE A CA 1
ATOM 792 C C . ILE A 1 104 ? 21.315 4.638 -22.129 1.00 84.25 104 ILE A C 1
ATOM 794 O O . ILE A 1 104 ? 20.572 3.731 -22.510 1.00 84.25 104 ILE A O 1
ATOM 798 N N . ILE A 1 105 ? 22.267 4.434 -21.214 1.00 86.31 105 ILE A N 1
ATOM 799 C CA . ILE A 1 105 ? 22.499 3.137 -20.566 1.00 86.31 105 ILE A CA 1
ATOM 800 C C . ILE A 1 105 ? 21.291 2.744 -19.703 1.00 86.31 105 ILE A C 1
ATOM 802 O O . ILE A 1 105 ? 20.825 1.607 -19.791 1.00 86.31 105 ILE A O 1
ATOM 806 N N . ALA A 1 106 ? 20.736 3.683 -18.931 1.00 86.38 106 ALA A N 1
ATOM 807 C CA . ALA A 1 106 ? 19.525 3.473 -18.140 1.00 86.38 106 ALA A CA 1
ATOM 808 C C . ALA A 1 106 ? 18.335 3.043 -19.008 1.00 86.38 106 ALA A C 1
ATOM 810 O O . ALA A 1 106 ? 17.621 2.101 -18.662 1.00 86.38 106 ALA A O 1
ATOM 811 N N . PHE A 1 107 ? 18.155 3.682 -20.168 1.00 84.50 107 PHE A N 1
ATOM 812 C CA . PHE A 1 107 ? 17.116 3.318 -21.130 1.00 84.50 107 PHE A CA 1
ATOM 813 C C . PHE A 1 107 ? 17.306 1.891 -21.651 1.00 84.50 107 PHE A C 1
ATOM 815 O O . PHE A 1 107 ? 16.372 1.089 -21.619 1.00 84.50 107 PHE A O 1
ATOM 822 N N . ALA A 1 108 ? 18.522 1.544 -22.086 1.00 82.75 108 ALA A N 1
ATOM 823 C CA . ALA A 1 108 ? 18.829 0.204 -22.580 1.00 82.75 108 ALA A CA 1
ATOM 824 C C . ALA A 1 108 ? 18.563 -0.868 -21.511 1.00 82.75 108 ALA A C 1
ATOM 826 O O . ALA A 1 108 ? 17.964 -1.903 -21.804 1.00 82.75 108 ALA A O 1
ATOM 827 N N . ILE A 1 109 ? 18.931 -0.599 -20.256 1.00 83.38 109 ILE A N 1
ATOM 828 C CA . ILE A 1 109 ? 18.669 -1.496 -19.125 1.00 83.38 109 ILE A CA 1
ATOM 829 C C . ILE A 1 109 ? 17.172 -1.607 -18.833 1.00 83.38 109 ILE A C 1
ATOM 831 O O . ILE A 1 109 ? 16.695 -2.713 -18.583 1.00 83.38 109 ILE A O 1
ATOM 835 N N . ALA A 1 110 ? 16.410 -0.514 -18.902 1.00 80.56 110 ALA A N 1
ATOM 836 C CA . ALA A 1 110 ? 14.960 -0.549 -18.726 1.00 80.56 110 ALA A CA 1
ATOM 837 C C . ALA A 1 110 ? 14.279 -1.398 -19.815 1.00 80.56 110 ALA A C 1
ATOM 839 O O . ALA A 1 110 ? 13.394 -2.199 -19.512 1.00 80.56 110 ALA A O 1
ATOM 840 N N . VAL A 1 111 ? 14.721 -1.290 -21.073 1.00 77.94 111 VAL A N 1
ATOM 841 C CA . VAL A 1 111 ? 14.235 -2.123 -22.190 1.00 77.94 111 VAL A CA 1
ATOM 842 C C . VAL A 1 111 ? 14.603 -3.596 -21.994 1.00 77.94 111 VAL A C 1
ATOM 844 O O . VAL A 1 111 ? 13.753 -4.468 -22.169 1.00 77.94 111 VAL A O 1
ATOM 847 N N . ILE A 1 112 ? 15.841 -3.902 -21.596 1.00 75.94 112 ILE A N 1
ATOM 848 C CA . ILE A 1 112 ? 16.260 -5.282 -21.297 1.00 75.94 112 ILE A CA 1
ATOM 849 C C . ILE A 1 112 ? 15.439 -5.843 -20.128 1.00 75.94 112 ILE A C 1
ATOM 851 O O . ILE A 1 112 ? 14.947 -6.964 -20.201 1.00 75.94 112 ILE A O 1
ATOM 855 N N . SER A 1 113 ? 15.221 -5.050 -19.079 1.00 72.81 113 SER A N 1
ATOM 856 C CA . SER A 1 113 ? 14.449 -5.447 -17.895 1.00 72.81 113 SER A CA 1
ATOM 857 C C . SER A 1 113 ? 12.979 -5.725 -18.216 1.00 72.81 113 SER A C 1
ATOM 859 O O . SER A 1 113 ? 12.400 -6.658 -17.656 1.00 72.81 113 SER A O 1
ATOM 861 N N . ALA A 1 114 ? 12.385 -4.956 -19.135 1.00 68.88 114 ALA A N 1
ATOM 862 C CA . ALA A 1 114 ? 11.048 -5.225 -19.661 1.00 68.88 114 ALA A CA 1
ATOM 863 C C . ALA A 1 114 ? 10.998 -6.566 -20.401 1.00 68.88 114 ALA A C 1
ATOM 865 O O . ALA A 1 114 ? 10.155 -7.408 -20.098 1.00 68.88 114 ALA A O 1
ATOM 866 N N . ASN A 1 115 ? 11.961 -6.804 -21.298 1.00 69.94 115 ASN A N 1
ATOM 867 C CA . ASN A 1 115 ? 12.037 -8.037 -22.081 1.00 69.94 115 ASN A CA 1
ATOM 868 C C . ASN A 1 115 ? 12.336 -9.281 -21.228 1.00 69.94 115 ASN A C 1
ATOM 870 O O . ASN A 1 115 ? 11.859 -10.365 -21.543 1.00 69.94 115 ASN A O 1
ATOM 874 N N . LEU A 1 116 ? 13.080 -9.147 -20.127 1.00 70.38 116 LEU A N 1
ATOM 875 C CA . LEU A 1 116 ? 13.360 -10.253 -19.203 1.00 70.38 116 LEU A CA 1
ATOM 876 C C . LEU A 1 116 ? 12.172 -10.612 -18.293 1.00 70.38 116 LEU A C 1
ATOM 878 O O . LEU A 1 116 ? 12.280 -11.531 -17.485 1.00 70.38 116 LEU A O 1
ATOM 882 N N . GLY A 1 117 ? 11.052 -9.885 -18.366 1.00 64.81 117 GLY A N 1
ATOM 883 C CA . GLY A 1 117 ? 9.893 -10.124 -17.503 1.00 64.81 117 GLY A CA 1
ATOM 884 C C . GLY A 1 117 ? 10.126 -9.760 -16.031 1.00 64.81 117 GLY A C 1
ATOM 885 O O . GLY A 1 117 ? 9.275 -10.044 -15.185 1.00 64.81 117 GLY A O 1
ATOM 886 N N . LEU A 1 118 ? 11.237 -9.087 -15.706 1.00 65.44 118 LEU A N 1
ATOM 887 C CA . LEU A 1 118 ? 11.533 -8.624 -14.345 1.00 65.44 118 LEU A CA 1
ATOM 888 C C . LEU A 1 118 ? 10.472 -7.636 -13.858 1.00 65.44 118 LEU A C 1
ATOM 890 O O . LEU A 1 118 ? 10.084 -7.676 -12.693 1.00 65.44 118 LEU A O 1
ATOM 894 N N . ILE A 1 119 ? 9.945 -6.813 -14.771 1.00 68.44 119 ILE A N 1
ATOM 895 C CA . ILE A 1 119 ? 8.838 -5.896 -14.485 1.00 68.44 119 ILE A CA 1
ATOM 896 C C . ILE A 1 119 ? 7.593 -6.687 -14.072 1.00 68.44 119 ILE A C 1
ATOM 898 O O . ILE A 1 119 ? 7.029 -6.403 -13.022 1.00 68.44 119 ILE A O 1
ATOM 902 N N . LYS A 1 120 ? 7.208 -7.729 -14.826 1.00 63.50 120 LYS A N 1
ATOM 903 C CA . LYS A 1 120 ? 6.058 -8.589 -14.490 1.00 63.50 120 LYS A CA 1
ATOM 904 C C . LYS A 1 120 ? 6.247 -9.261 -13.127 1.00 63.50 120 LYS A C 1
ATOM 906 O O . LYS A 1 120 ? 5.333 -9.234 -12.308 1.00 63.50 120 LYS A O 1
ATOM 911 N N . SER A 1 121 ? 7.428 -9.823 -12.862 1.00 66.62 121 SER A N 1
ATOM 912 C CA . SER A 1 121 ? 7.718 -10.494 -11.588 1.00 66.62 121 SER A CA 1
ATOM 913 C C . SER A 1 121 ? 7.666 -9.529 -10.401 1.00 66.62 121 SER A C 1
ATOM 915 O O . SER A 1 121 ? 7.061 -9.848 -9.378 1.00 66.62 121 SER A O 1
ATOM 917 N N . ALA A 1 122 ? 8.272 -8.345 -10.527 1.00 68.19 122 ALA A N 1
ATOM 918 C CA . ALA A 1 122 ? 8.255 -7.331 -9.477 1.00 68.19 122 ALA A CA 1
ATOM 919 C C . ALA A 1 122 ? 6.832 -6.814 -9.221 1.00 68.19 122 ALA A C 1
ATOM 921 O O . ALA A 1 122 ? 6.405 -6.699 -8.074 1.00 68.19 122 ALA A O 1
ATOM 922 N N . LEU A 1 123 ? 6.072 -6.563 -10.287 1.00 68.56 123 LEU A N 1
ATOM 923 C CA . LEU A 1 123 ? 4.706 -6.055 -10.205 1.00 68.56 123 LEU A CA 1
ATOM 924 C C . LEU A 1 123 ? 3.757 -7.091 -9.598 1.00 68.56 123 LEU A C 1
ATOM 926 O O . LEU A 1 123 ? 2.984 -6.757 -8.705 1.00 68.56 123 LEU A O 1
ATOM 930 N N . SER A 1 124 ? 3.877 -8.362 -9.993 1.00 68.75 124 SER A N 1
ATOM 931 C CA . SER A 1 124 ? 3.132 -9.468 -9.385 1.00 68.75 124 SER A CA 1
ATOM 932 C C . SER A 1 124 ? 3.430 -9.602 -7.892 1.00 68.75 124 SER A C 1
ATOM 934 O O . SER A 1 124 ? 2.516 -9.853 -7.111 1.00 68.75 124 SER A O 1
ATOM 936 N N . TRP A 1 125 ? 4.688 -9.428 -7.482 1.00 68.31 125 TRP A N 1
ATOM 937 C CA . TRP A 1 125 ? 5.076 -9.497 -6.075 1.00 68.31 125 TRP A CA 1
ATOM 938 C C . TRP A 1 125 ? 4.500 -8.330 -5.263 1.00 68.31 125 TRP A C 1
ATOM 940 O O . TRP A 1 125 ? 3.927 -8.542 -4.196 1.00 68.31 125 TRP A O 1
ATOM 950 N N . ILE A 1 126 ? 4.571 -7.106 -5.797 1.00 69.38 126 ILE A N 1
ATOM 951 C CA . ILE A 1 126 ? 3.987 -5.914 -5.168 1.00 69.38 126 ILE A CA 1
ATOM 952 C C . ILE A 1 126 ? 2.468 -6.070 -5.036 1.00 69.38 126 ILE A C 1
ATOM 954 O O . ILE A 1 126 ? 1.924 -5.886 -3.947 1.00 69.38 126 ILE A O 1
ATOM 958 N N . VAL A 1 127 ? 1.780 -6.457 -6.113 1.00 71.62 127 VAL A N 1
ATOM 959 C CA . VAL A 1 127 ? 0.329 -6.686 -6.096 1.00 71.62 127 VAL A CA 1
ATOM 960 C C . VAL A 1 127 ? -0.037 -7.772 -5.088 1.00 71.62 127 VAL A C 1
ATOM 962 O O . VAL A 1 127 ? -0.987 -7.586 -4.334 1.00 71.62 127 VAL A O 1
ATOM 965 N N . ALA A 1 128 ? 0.734 -8.860 -5.002 1.00 64.06 128 ALA A N 1
ATOM 966 C CA . ALA A 1 128 ? 0.508 -9.908 -4.010 1.00 64.06 128 ALA A CA 1
ATOM 967 C C . ALA A 1 128 ? 0.616 -9.380 -2.569 1.00 64.06 128 ALA A C 1
ATOM 969 O O . ALA A 1 128 ? -0.234 -9.701 -1.738 1.00 64.06 128 ALA A O 1
ATOM 970 N N . ILE A 1 129 ? 1.601 -8.526 -2.273 1.00 71.62 129 ILE A N 1
ATOM 971 C CA . ILE A 1 129 ? 1.746 -7.898 -0.950 1.00 71.62 129 ILE A CA 1
ATOM 972 C C . ILE A 1 129 ? 0.558 -6.994 -0.639 1.00 71.62 129 ILE A C 1
ATOM 974 O O . ILE A 1 129 ? -0.004 -7.085 0.451 1.00 71.62 129 ILE A O 1
ATOM 978 N N . PHE A 1 130 ? 0.153 -6.136 -1.576 1.00 74.12 130 PHE A N 1
ATOM 979 C CA . PHE A 1 130 ? -0.978 -5.231 -1.364 1.00 74.12 130 PHE A CA 1
ATOM 980 C C . PHE A 1 130 ? -2.304 -5.981 -1.242 1.00 74.12 130 PHE A C 1
ATOM 982 O O . PHE A 1 130 ? -3.114 -5.641 -0.382 1.00 74.12 130 PHE A O 1
ATOM 989 N N . ALA A 1 131 ? -2.514 -7.027 -2.040 1.00 70.06 131 ALA A N 1
ATOM 990 C CA . ALA A 1 131 ? -3.681 -7.893 -1.929 1.00 70.06 131 ALA A CA 1
ATOM 991 C C . ALA A 1 131 ? -3.714 -8.603 -0.568 1.00 70.06 131 ALA A C 1
ATOM 993 O O . ALA A 1 131 ? -4.757 -8.636 0.091 1.00 70.06 131 ALA A O 1
ATOM 994 N N . TRP A 1 132 ? -2.569 -9.112 -0.103 1.00 78.50 132 TRP A N 1
ATOM 995 C CA . TRP A 1 132 ? -2.450 -9.738 1.211 1.00 78.50 132 TRP A CA 1
ATOM 996 C C . TRP A 1 132 ? -2.692 -8.737 2.346 1.00 78.50 132 TRP A C 1
ATOM 998 O O . TRP A 1 132 ? -3.487 -9.011 3.243 1.00 78.50 132 TRP A O 1
ATOM 1008 N N . ALA A 1 133 ? -2.088 -7.549 2.279 1.00 74.44 133 ALA A N 1
ATOM 1009 C CA . ALA A 1 133 ? -2.271 -6.485 3.262 1.00 74.44 133 ALA A CA 1
ATOM 1010 C C . ALA A 1 133 ? -3.722 -5.979 3.303 1.00 74.44 133 ALA A C 1
ATOM 1012 O O . ALA A 1 133 ? -4.285 -5.805 4.383 1.00 74.44 133 ALA A O 1
ATOM 1013 N N . GLY A 1 134 ? -4.354 -5.799 2.139 1.00 75.00 134 GLY A N 1
ATOM 1014 C CA . GLY A 1 134 ? -5.764 -5.429 2.031 1.00 75.00 134 GLY A CA 1
ATOM 1015 C C . GLY A 1 134 ? -6.677 -6.493 2.639 1.00 75.00 134 GLY A C 1
ATOM 1016 O O . GLY A 1 134 ? -7.550 -6.177 3.445 1.00 75.00 134 GLY A O 1
ATOM 1017 N N . THR A 1 135 ? -6.419 -7.767 2.338 1.00 78.44 135 THR A N 1
ATOM 1018 C CA . THR A 1 135 ? -7.160 -8.894 2.925 1.00 78.44 135 THR A CA 1
ATOM 1019 C C . THR A 1 135 ? -6.975 -8.952 4.443 1.00 78.44 135 THR A C 1
ATOM 1021 O O . THR A 1 135 ? -7.947 -9.102 5.183 1.00 78.44 135 THR A O 1
ATOM 1024 N N . ALA A 1 136 ? -5.746 -8.768 4.932 1.00 77.94 136 ALA A N 1
ATOM 1025 C CA . ALA A 1 136 ? -5.441 -8.736 6.358 1.00 77.94 136 ALA A CA 1
ATOM 1026 C C . ALA A 1 136 ? -6.144 -7.573 7.074 1.00 77.94 136 ALA A C 1
ATOM 1028 O O . ALA A 1 136 ? -6.665 -7.760 8.172 1.00 77.94 136 ALA A O 1
ATOM 1029 N N . ALA A 1 137 ? -6.219 -6.395 6.448 1.00 84.44 137 ALA A N 1
ATOM 1030 C CA . ALA A 1 137 ? -6.939 -5.246 6.990 1.00 84.44 137 ALA A CA 1
ATOM 1031 C C . ALA A 1 137 ? -8.443 -5.530 7.135 1.00 84.44 137 ALA A C 1
ATOM 1033 O O . ALA A 1 137 ? -9.030 -5.246 8.182 1.00 84.44 137 ALA A O 1
ATOM 1034 N N . VAL A 1 138 ? -9.058 -6.155 6.125 1.00 87.44 138 VAL A N 1
ATOM 1035 C CA . VAL A 1 138 ? -10.468 -6.572 6.188 1.00 87.44 138 VAL A CA 1
ATOM 1036 C C . VAL A 1 138 ? -10.675 -7.594 7.306 1.00 87.44 138 VAL A C 1
ATOM 1038 O O . VAL A 1 138 ? -11.577 -7.423 8.127 1.00 87.44 138 VAL A O 1
ATOM 1041 N N . LEU A 1 139 ? -9.812 -8.607 7.414 1.00 83.94 139 LEU A N 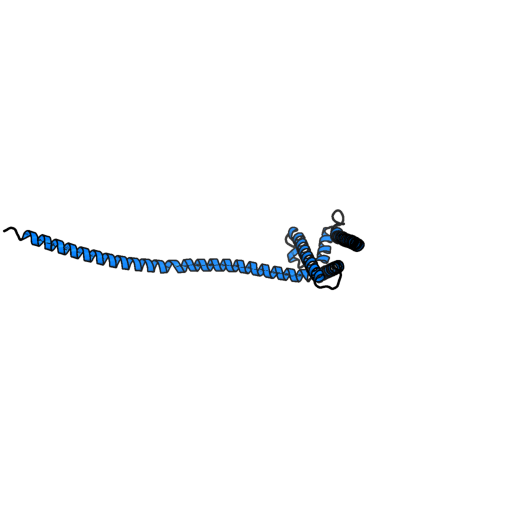1
ATOM 1042 C CA . LEU A 1 139 ? -9.892 -9.595 8.492 1.00 83.94 139 LEU A CA 1
ATOM 1043 C C . LEU A 1 139 ? -9.743 -8.953 9.873 1.00 83.94 139 LEU A C 1
ATOM 1045 O O . LEU A 1 139 ? -10.543 -9.238 10.762 1.00 83.94 139 LEU A O 1
ATOM 1049 N N . LEU A 1 140 ? -8.780 -8.046 10.054 1.00 88.31 140 LEU A N 1
ATOM 1050 C CA . LEU A 1 140 ? -8.608 -7.301 11.301 1.00 88.31 140 LEU A CA 1
ATOM 1051 C C . LEU A 1 140 ? -9.852 -6.487 11.657 1.00 88.31 140 LEU A C 1
ATOM 1053 O O . LEU A 1 140 ? -10.254 -6.481 12.818 1.00 88.31 140 LEU A O 1
ATOM 1057 N N . SER A 1 141 ? -10.499 -5.849 10.678 1.00 86.81 141 SER A N 1
ATOM 1058 C CA . SER A 1 141 ? -11.743 -5.106 10.917 1.00 86.81 141 SER A CA 1
ATOM 1059 C C . SER A 1 141 ? -12.897 -6.017 11.362 1.00 86.81 141 SER A C 1
ATOM 1061 O O . SER A 1 141 ? -13.686 -5.662 12.245 1.00 86.81 141 SER A O 1
ATOM 1063 N N . LEU A 1 142 ? -12.953 -7.234 10.816 1.00 94.75 142 LEU A N 1
ATOM 1064 C CA . LEU A 1 142 ? -13.954 -8.236 11.160 1.00 94.75 142 LEU A CA 1
ATOM 1065 C C . LEU A 1 142 ? -13.700 -8.798 12.566 1.00 94.75 142 LEU A C 1
ATOM 1067 O O . LEU A 1 142 ? -14.619 -8.867 13.382 1.00 94.75 142 LEU A O 1
ATOM 1071 N N . PHE A 1 143 ? -12.441 -9.091 12.898 1.00 89.12 143 PHE A N 1
ATOM 1072 C CA . PHE A 1 143 ? -12.032 -9.472 14.251 1.00 89.12 143 PHE A CA 1
ATOM 1073 C C . PHE A 1 143 ? -12.296 -8.369 15.275 1.00 89.12 143 PHE A C 1
ATOM 1075 O O . PHE A 1 143 ? -12.805 -8.663 16.354 1.00 89.12 143 PHE A O 1
ATOM 1082 N N . ALA A 1 144 ? -12.009 -7.108 14.947 1.00 93.31 144 ALA A N 1
ATOM 1083 C CA . ALA A 1 144 ? -12.309 -5.973 15.815 1.00 93.31 144 ALA A CA 1
ATOM 1084 C C . ALA A 1 144 ? -13.815 -5.861 16.096 1.00 93.31 144 ALA A C 1
ATOM 1086 O O . ALA A 1 144 ? -14.217 -5.629 17.235 1.00 93.31 144 ALA A O 1
ATOM 1087 N N . SER A 1 145 ? -14.650 -6.105 15.083 1.00 94.75 145 SER A N 1
ATOM 1088 C CA . SER A 1 145 ? -16.110 -6.115 15.229 1.00 94.75 145 SER A CA 1
ATOM 1089 C C . SER A 1 145 ? -16.590 -7.252 16.140 1.00 94.75 145 SER A C 1
ATOM 1091 O O . SER A 1 145 ? -17.421 -7.033 17.022 1.00 94.75 145 SER A O 1
ATOM 1093 N N . ILE A 1 146 ? -16.022 -8.455 15.997 1.00 94.00 146 ILE A N 1
ATOM 1094 C CA . ILE A 1 146 ? -16.305 -9.592 16.887 1.00 94.00 146 ILE A CA 1
ATOM 1095 C C . ILE A 1 146 ? -15.842 -9.292 18.320 1.00 94.00 146 ILE A C 1
ATOM 1097 O O . ILE A 1 146 ? -16.579 -9.534 19.276 1.00 94.00 146 ILE A O 1
ATOM 1101 N N . ALA A 1 147 ? -14.646 -8.729 18.488 1.00 92.06 147 ALA A N 1
ATOM 1102 C CA . ALA A 1 147 ? -14.111 -8.358 19.793 1.00 92.06 147 ALA A CA 1
ATOM 1103 C C . ALA A 1 147 ? -14.986 -7.301 20.483 1.00 92.06 147 ALA A C 1
ATOM 1105 O O . ALA A 1 147 ? -15.288 -7.438 21.667 1.00 92.06 147 ALA A O 1
ATOM 1106 N N . ALA A 1 148 ? -15.460 -6.294 19.743 1.00 92.19 148 ALA A N 1
ATOM 1107 C CA . ALA A 1 148 ? -16.405 -5.303 20.248 1.00 92.19 148 ALA A CA 1
ATOM 1108 C C . ALA A 1 148 ? -17.730 -5.953 20.679 1.00 92.19 148 ALA A C 1
ATOM 1110 O O . ALA A 1 148 ? -18.242 -5.656 21.758 1.00 92.19 148 ALA A O 1
ATOM 1111 N N . PHE A 1 149 ? -18.254 -6.893 19.888 1.00 93.88 149 PHE A N 1
ATOM 1112 C CA . PHE A 1 149 ? -19.458 -7.646 20.240 1.00 93.88 149 PHE A CA 1
ATOM 1113 C C . PHE A 1 149 ? -19.287 -8.444 21.539 1.00 93.88 149 PHE A C 1
ATOM 1115 O O . PHE A 1 149 ? -20.154 -8.393 22.415 1.00 93.88 149 PHE A O 1
ATOM 1122 N N . PHE A 1 150 ? -18.161 -9.144 21.707 1.00 89.94 150 PHE A N 1
ATOM 1123 C CA . PHE A 1 150 ? -17.857 -9.836 22.959 1.00 89.94 150 PHE A CA 1
ATOM 1124 C C . PHE A 1 150 ? -17.683 -8.862 24.121 1.00 89.94 150 PHE A C 1
ATOM 1126 O O . PHE A 1 150 ? -18.227 -9.109 25.191 1.00 89.94 150 PHE A O 1
ATOM 1133 N N . ALA A 1 151 ? -17.001 -7.735 23.922 1.00 87.88 151 ALA A N 1
ATOM 1134 C CA . ALA A 1 151 ? -16.825 -6.727 24.963 1.00 87.88 151 ALA A CA 1
ATOM 1135 C C . ALA A 1 151 ? -18.175 -6.191 25.477 1.00 87.88 151 ALA A C 1
ATOM 1137 O O . ALA A 1 151 ? -18.370 -6.064 26.686 1.00 87.88 151 ALA A O 1
ATOM 1138 N N . VAL A 1 152 ? -19.135 -5.946 24.581 1.00 87.75 152 VAL A N 1
ATOM 1139 C CA . VAL A 1 152 ? -20.485 -5.485 24.944 1.00 87.75 152 VAL A CA 1
ATOM 1140 C C . VAL A 1 152 ? -21.282 -6.584 25.653 1.00 87.75 152 VAL A C 1
ATOM 1142 O O . VAL A 1 152 ? -21.839 -6.345 26.727 1.00 87.75 152 VAL A O 1
ATOM 1145 N N . ASN A 1 153 ? -21.317 -7.797 25.091 1.00 87.19 153 ASN A N 1
ATOM 1146 C CA . ASN A 1 153 ? -22.122 -8.890 25.644 1.00 87.19 153 ASN A CA 1
ATOM 1147 C C . ASN A 1 153 ? -21.576 -9.434 26.965 1.00 87.19 153 ASN A C 1
ATOM 1149 O O . ASN A 1 153 ? -22.349 -9.785 27.856 1.00 87.19 153 ASN A O 1
ATOM 1153 N N . TRP A 1 154 ? -20.256 -9.470 27.124 1.00 83.75 154 TRP A N 1
ATOM 1154 C CA . TRP A 1 154 ? -19.623 -9.926 28.358 1.00 83.75 154 TRP A CA 1
ATOM 1155 C C . TRP A 1 154 ? -19.593 -8.826 29.429 1.00 83.75 154 TRP A C 1
ATOM 1157 O O . TRP A 1 154 ? -19.665 -9.120 30.622 1.00 83.75 154 TRP A O 1
ATOM 1167 N N . GLY A 1 155 ? -19.514 -7.554 29.020 1.00 68.38 155 GLY A N 1
ATOM 1168 C CA . GLY A 1 155 ? -19.270 -6.425 29.918 1.00 68.38 155 GLY A CA 1
ATOM 1169 C C . GLY A 1 155 ? -20.491 -5.891 30.673 1.00 68.38 155 GLY A C 1
ATOM 1170 O O . GLY A 1 155 ? -20.339 -5.397 31.789 1.00 68.38 155 GLY A O 1
ATOM 1171 N N . ILE A 1 156 ? -21.708 -5.982 30.123 1.00 64.62 156 ILE A N 1
ATOM 1172 C CA . ILE A 1 156 ? -22.857 -5.248 30.697 1.00 64.62 156 ILE A CA 1
ATOM 1173 C C . ILE A 1 156 ? -23.721 -6.120 31.623 1.00 64.62 156 ILE A C 1
ATOM 1175 O O . ILE A 1 156 ? -24.181 -5.646 32.664 1.00 64.62 156 ILE A O 1
ATOM 1179 N N . GLY A 1 157 ? -23.922 -7.401 31.313 1.00 71.94 157 GLY A N 1
ATOM 1180 C CA . GLY A 1 157 ? -24.823 -8.282 32.076 1.00 71.94 157 GLY A CA 1
ATOM 1181 C C . GLY A 1 157 ? -24.429 -8.500 33.551 1.00 71.94 157 GLY A C 1
ATOM 1182 O O . GLY A 1 157 ? -25.204 -8.173 34.459 1.00 71.94 157 GLY A O 1
ATOM 1183 N N . PRO A 1 158 ? -23.227 -9.027 33.842 1.00 79.00 158 PRO A N 1
ATOM 1184 C CA . PRO A 1 158 ? -22.835 -9.343 35.215 1.00 79.00 158 PRO A CA 1
ATOM 1185 C C . PRO A 1 158 ? -22.474 -8.091 36.032 1.00 79.00 158 PRO A C 1
ATOM 1187 O O . PRO A 1 158 ? -22.788 -8.022 37.221 1.00 79.00 158 PRO A O 1
ATOM 1190 N N . LEU A 1 159 ? -21.898 -7.060 35.406 1.00 78.56 159 LEU A N 1
ATOM 1191 C CA . LEU A 1 159 ? -21.491 -5.839 36.108 1.00 78.56 159 LEU A CA 1
ATOM 1192 C C . LEU A 1 159 ? -22.699 -5.024 36.600 1.00 78.56 159 LEU A C 1
ATOM 1194 O O . LEU A 1 159 ? -22.704 -4.523 37.726 1.00 78.56 159 LEU A O 1
ATOM 1198 N N . THR A 1 160 ? -23.757 -4.925 35.788 1.00 82.06 160 THR A N 1
ATOM 1199 C CA . THR A 1 160 ? -24.968 -4.170 36.152 1.00 82.06 160 THR A CA 1
ATOM 1200 C C . THR A 1 160 ? -25.769 -4.849 37.262 1.00 82.06 160 THR A C 1
ATOM 1202 O O . THR A 1 160 ? -26.280 -4.165 38.152 1.00 82.06 160 THR A O 1
ATOM 1205 N N . SER A 1 161 ? -25.859 -6.183 37.263 1.00 85.88 161 SER A N 1
ATOM 1206 C CA . SER A 1 161 ? -26.515 -6.924 38.350 1.00 85.88 161 SER A CA 1
ATOM 1207 C C . SER A 1 161 ? -25.739 -6.814 39.669 1.00 85.88 161 SER A C 1
ATOM 1209 O O . SER A 1 161 ? -26.346 -6.598 40.724 1.00 85.88 161 SER A O 1
ATOM 1211 N N . TRP A 1 162 ? -24.404 -6.847 39.619 1.00 87.94 162 TRP A N 1
ATOM 1212 C CA . TRP A 1 162 ? -23.551 -6.621 40.785 1.00 87.94 162 TRP A CA 1
ATOM 1213 C C . TRP A 1 162 ? -23.700 -5.198 41.347 1.00 87.94 162 TRP A C 1
ATOM 1215 O O . TRP A 1 162 ? -23.920 -5.029 42.550 1.00 87.94 162 TRP A O 1
ATOM 1225 N N . LEU A 1 163 ? -23.685 -4.177 40.480 1.00 88.88 163 LEU A N 1
ATOM 1226 C CA . LEU A 1 163 ? -23.892 -2.773 40.861 1.00 88.88 163 LEU A CA 1
ATOM 1227 C C . LEU A 1 163 ? -25.266 -2.543 41.507 1.00 88.88 163 LEU A C 1
ATOM 1229 O O . LEU A 1 163 ? -25.347 -1.930 42.573 1.00 88.88 163 LEU A O 1
ATOM 1233 N N . LYS A 1 164 ? -26.341 -3.090 40.923 1.00 91.44 164 LYS A N 1
ATOM 1234 C CA . LYS A 1 164 ? -27.697 -3.015 41.500 1.00 91.44 164 LYS A CA 1
ATOM 1235 C C . LYS A 1 164 ? -27.780 -3.706 42.862 1.00 91.44 164 LYS A C 1
ATOM 1237 O O . LYS A 1 164 ? -28.458 -3.210 43.760 1.00 91.44 164 LYS A O 1
ATOM 1242 N N . THR A 1 165 ? -27.092 -4.834 43.037 1.00 92.44 165 THR A N 1
ATOM 1243 C CA . THR A 1 165 ? -27.062 -5.556 44.319 1.00 92.44 165 THR A CA 1
ATOM 1244 C C . THR A 1 165 ? -26.337 -4.741 45.389 1.00 92.44 165 THR A C 1
ATOM 1246 O O . THR A 1 165 ? -26.844 -4.599 46.502 1.00 92.44 165 THR A O 1
ATOM 1249 N N . ARG A 1 166 ? -25.200 -4.123 45.040 1.00 91.00 166 ARG A N 1
ATOM 1250 C CA . ARG A 1 166 ? -24.466 -3.206 45.924 1.00 91.00 166 ARG A CA 1
ATOM 1251 C C . ARG A 1 166 ? -25.317 -2.004 46.331 1.00 91.00 166 ARG A C 1
ATOM 1253 O O . ARG A 1 166 ? -25.415 -1.741 47.526 1.00 91.00 166 ARG A O 1
ATOM 1260 N N . GLN A 1 167 ? -25.979 -1.345 45.376 1.00 92.44 167 GLN A N 1
ATOM 1261 C CA . GLN A 1 167 ? -26.869 -0.210 45.653 1.00 92.44 167 GLN A CA 1
ATOM 1262 C C . GLN A 1 167 ? -28.010 -0.585 46.604 1.00 92.44 167 GLN A C 1
ATOM 1264 O O . GLN A 1 167 ? -28.197 0.079 47.622 1.00 92.44 167 GLN A O 1
ATOM 1269 N N . LYS A 1 168 ? -28.703 -1.703 46.350 1.00 92.75 168 LYS A N 1
ATOM 1270 C CA . LYS A 1 168 ? -29.780 -2.185 47.230 1.00 92.75 168 LYS A CA 1
ATOM 1271 C C . LYS A 1 168 ? -29.296 -2.471 48.652 1.00 92.75 168 LYS A C 1
ATOM 1273 O O . LYS A 1 168 ? -30.014 -2.173 49.602 1.00 92.75 168 LYS A O 1
ATOM 1278 N N . MET A 1 169 ? -28.092 -3.024 48.822 1.00 90.12 169 MET A N 1
ATOM 1279 C CA . MET A 1 169 ? -27.527 -3.253 50.157 1.00 90.12 169 MET A CA 1
ATOM 1280 C C . MET A 1 169 ? -27.183 -1.944 50.874 1.00 90.12 169 MET A C 1
ATOM 1282 O O . MET A 1 169 ? -27.465 -1.819 52.066 1.00 90.12 169 MET A O 1
ATOM 1286 N N . THR A 1 170 ? -26.625 -0.952 50.174 1.00 90.62 170 THR A N 1
ATOM 1287 C CA . THR A 1 170 ? -26.369 0.372 50.764 1.00 90.62 170 THR A CA 1
ATOM 1288 C C . THR A 1 170 ? -27.652 1.118 51.112 1.00 90.62 170 THR A C 1
ATOM 1290 O O . THR A 1 170 ? -27.721 1.718 52.184 1.00 90.62 170 THR A O 1
ATOM 1293 N N . ASP A 1 171 ? -28.681 1.042 50.271 1.00 91.12 171 ASP A N 1
ATOM 1294 C CA . ASP A 1 171 ? -29.966 1.693 50.529 1.00 91.12 171 ASP A CA 1
ATOM 1295 C C . ASP A 1 171 ? -30.715 1.007 51.673 1.00 91.12 171 ASP A C 1
ATOM 1297 O O . ASP A 1 171 ? -31.260 1.682 52.543 1.00 91.12 171 ASP A O 1
ATOM 1301 N N . ALA A 1 172 ? -30.662 -0.326 51.761 1.00 86.38 172 ALA A N 1
ATOM 1302 C CA . ALA A 1 172 ? -31.200 -1.063 52.903 1.00 86.38 172 ALA A CA 1
ATOM 1303 C C . ALA A 1 172 ? -30.455 -0.732 54.209 1.00 86.38 172 ALA A C 1
ATOM 1305 O O . ALA A 1 172 ? -31.082 -0.588 55.261 1.00 86.38 172 ALA A O 1
ATOM 1306 N N . ALA A 1 173 ? -29.128 -0.572 54.160 1.00 85.31 173 ALA A N 1
ATOM 1307 C CA . ALA A 1 173 ? -28.332 -0.161 55.315 1.00 85.31 173 ALA A CA 1
ATOM 1308 C C . ALA A 1 173 ? -28.662 1.277 55.762 1.00 85.31 173 ALA A C 1
ATOM 1310 O O . ALA A 1 173 ? -28.868 1.518 56.954 1.00 85.31 173 ALA A O 1
ATOM 1311 N N . ARG A 1 174 ? -28.788 2.219 54.816 1.00 86.25 174 ARG A N 1
ATOM 1312 C CA . ARG A 1 174 ? -29.222 3.601 55.086 1.00 86.25 174 ARG A CA 1
ATOM 1313 C C . ARG A 1 174 ? -30.652 3.652 55.622 1.00 86.25 174 ARG A C 1
ATOM 1315 O O . ARG A 1 174 ? -30.890 4.299 56.634 1.00 86.25 174 ARG A O 1
ATOM 1322 N N . GLY A 1 175 ? -31.576 2.900 55.026 1.00 81.50 175 GLY A N 1
ATOM 1323 C CA . GLY A 1 175 ? -32.966 2.803 55.471 1.00 81.50 175 GLY A CA 1
ATOM 1324 C C . GLY A 1 175 ? -33.097 2.270 56.900 1.00 81.50 175 GLY A C 1
ATOM 1325 O O . GLY A 1 175 ? -33.853 2.824 57.693 1.00 81.50 175 GLY A O 1
ATOM 1326 N N . ARG A 1 176 ? -32.303 1.257 57.282 1.00 78.06 176 ARG A N 1
ATOM 1327 C CA . ARG A 1 176 ? -32.247 0.771 58.675 1.00 78.06 176 ARG A CA 1
ATOM 1328 C C . ARG A 1 176 ? -31.682 1.814 59.637 1.00 78.06 176 ARG A C 1
ATOM 1330 O O . ARG A 1 176 ? -32.197 1.944 60.744 1.00 78.06 176 ARG A O 1
ATOM 1337 N N . SER A 1 177 ? -30.658 2.563 59.227 1.00 79.00 177 SER A N 1
ATOM 1338 C CA . SER A 1 177 ? -30.100 3.662 60.024 1.00 79.00 177 SER A CA 1
ATOM 1339 C C . SER A 1 177 ? -31.134 4.771 60.264 1.00 79.00 177 SER A C 1
ATOM 1341 O O . SER A 1 177 ? -31.344 5.160 61.413 1.00 79.00 177 SER A O 1
ATOM 1343 N N . SER A 1 178 ? -31.841 5.209 59.217 1.00 77.19 178 SER A N 1
ATOM 1344 C CA . SER A 1 178 ? -32.901 6.223 59.304 1.00 77.19 178 SER A CA 1
ATOM 1345 C C . SER A 1 178 ? -34.126 5.745 60.092 1.00 77.19 178 SER A C 1
ATOM 1347 O O . SER A 1 178 ? -34.701 6.506 60.866 1.00 77.19 178 SER A O 1
ATOM 1349 N N . ALA A 1 179 ? -34.517 4.476 59.958 1.00 77.88 179 ALA A N 1
ATOM 1350 C CA . ALA A 1 179 ? -35.597 3.901 60.760 1.00 77.88 179 ALA A CA 1
ATOM 1351 C C . ALA A 1 179 ? -35.209 3.796 62.246 1.00 77.88 179 ALA A C 1
ATOM 1353 O O . ALA A 1 179 ? -36.016 4.091 63.126 1.00 77.88 179 ALA A O 1
ATOM 1354 N N . ALA A 1 180 ? -33.960 3.425 62.544 1.00 77.31 180 ALA A N 1
ATOM 1355 C CA . ALA A 1 180 ? -33.456 3.360 63.912 1.00 77.31 180 ALA A CA 1
ATOM 1356 C C . ALA A 1 180 ? -33.347 4.749 64.565 1.00 77.31 180 ALA A C 1
ATOM 1358 O O . ALA A 1 180 ? -33.653 4.886 65.752 1.00 77.31 180 ALA A O 1
ATOM 1359 N N . SER A 1 181 ? -32.941 5.785 63.822 1.00 79.62 181 SER A N 1
ATOM 1360 C CA . SER A 1 181 ? -32.940 7.164 64.327 1.00 79.62 181 SER A CA 1
ATOM 1361 C C . SER A 1 181 ? -34.362 7.699 64.524 1.00 79.62 181 SER A C 1
ATOM 1363 O O . SER A 1 181 ? -34.626 8.291 65.570 1.00 79.62 181 SER A O 1
ATOM 1365 N N . GLY A 1 182 ? -35.291 7.395 63.611 1.00 84.31 182 GLY A N 1
ATOM 1366 C CA . GLY A 1 182 ? -36.719 7.710 63.750 1.00 84.31 182 GLY A CA 1
ATOM 1367 C C . GLY A 1 182 ? -37.381 7.048 64.967 1.00 84.31 182 GLY A C 1
ATOM 1368 O O . GLY A 1 182 ? -38.135 7.680 65.702 1.00 84.31 182 GLY A O 1
ATOM 1369 N N . LEU A 1 183 ? -37.047 5.786 65.257 1.00 85.81 183 LEU A N 1
ATOM 1370 C CA . LEU A 1 183 ? -37.520 5.094 66.463 1.00 85.81 183 LEU A CA 1
ATOM 1371 C C . LEU A 1 183 ? -36.970 5.719 67.753 1.00 85.81 183 LEU A C 1
ATOM 1373 O O . LEU A 1 183 ? -37.678 5.781 68.761 1.00 85.81 183 LEU A O 1
ATOM 1377 N N . LYS A 1 184 ? -35.715 6.187 67.744 1.00 86.12 184 LYS A N 1
ATOM 1378 C CA . LYS A 1 184 ? -35.125 6.891 68.894 1.00 86.12 184 LYS A CA 1
ATOM 1379 C C . LYS A 1 184 ? -35.815 8.230 69.146 1.00 86.12 184 LYS A C 1
ATOM 1381 O O . LYS A 1 184 ? -36.125 8.518 70.301 1.00 86.12 184 LYS A O 1
ATOM 1386 N N . THR A 1 185 ? -36.090 9.017 68.104 1.00 86.12 185 THR A N 1
ATOM 1387 C CA . THR A 1 185 ? -36.811 10.291 68.246 1.00 86.12 185 THR A CA 1
ATOM 1388 C C . THR A 1 185 ? -38.252 10.075 68.695 1.00 86.12 185 THR A C 1
ATOM 1390 O O . THR A 1 185 ? -38.679 10.733 69.638 1.00 86.12 185 THR A O 1
ATOM 1393 N N . MET A 1 186 ? -38.973 9.095 68.138 1.00 86.38 186 MET A N 1
ATOM 1394 C CA . MET A 1 186 ? -40.328 8.757 68.601 1.00 86.38 186 MET A CA 1
ATOM 1395 C C . MET A 1 186 ? -40.363 8.347 70.078 1.00 86.38 186 MET A C 1
ATOM 1397 O O . MET A 1 186 ? -41.212 8.825 70.824 1.00 86.38 186 MET A O 1
ATOM 1401 N N . ARG A 1 187 ? -39.416 7.519 70.544 1.00 87.88 187 ARG A N 1
ATOM 1402 C CA . ARG A 1 187 ? -39.325 7.153 71.972 1.00 87.88 187 ARG A CA 1
ATOM 1403 C C . ARG A 1 187 ? -38.999 8.343 72.875 1.00 87.88 187 ARG A C 1
ATOM 1405 O O . ARG A 1 187 ? -39.463 8.375 74.012 1.00 87.88 187 ARG A O 1
ATOM 1412 N N . ALA A 1 188 ? -38.190 9.293 72.405 1.00 85.38 188 ALA A N 1
ATOM 1413 C CA . ALA A 1 188 ? -37.892 10.513 73.152 1.00 85.38 188 ALA A CA 1
ATOM 1414 C C . ALA A 1 188 ? -39.134 11.410 73.283 1.00 85.38 188 ALA A C 1
ATOM 1416 O O . ALA A 1 188 ? -39.418 11.896 74.376 1.00 85.38 188 ALA A O 1
ATOM 1417 N N . VAL A 1 189 ? -39.907 11.556 72.202 1.00 87.81 189 VAL A N 1
ATOM 1418 C CA . VAL A 1 189 ? -41.174 12.306 72.193 1.00 87.81 189 VAL A CA 1
ATOM 1419 C C . VAL A 1 189 ? -42.224 11.644 73.093 1.00 87.81 189 VAL A C 1
ATOM 1421 O O . VAL A 1 189 ? -42.845 12.335 73.896 1.00 87.81 189 VAL A O 1
ATOM 1424 N N . ASP A 1 190 ? -42.378 10.315 73.040 1.00 89.38 190 ASP A N 1
ATOM 1425 C CA . ASP A 1 190 ? -43.326 9.578 73.896 1.00 89.38 190 ASP A CA 1
ATOM 1426 C C . ASP A 1 190 ? -43.030 9.796 75.393 1.00 89.38 190 ASP A C 1
ATOM 1428 O O . ASP A 1 190 ? -43.927 10.131 76.169 1.00 89.38 190 ASP A O 1
ATOM 1432 N N . ARG A 1 191 ? -41.752 9.713 75.799 1.00 85.50 191 ARG A N 1
ATOM 1433 C CA . ARG A 1 191 ? -41.332 10.009 77.183 1.00 85.50 191 ARG A CA 1
ATOM 1434 C C . ARG A 1 191 ? -41.595 11.458 77.586 1.00 85.50 191 ARG A C 1
ATOM 1436 O O . ARG A 1 191 ? -42.040 11.685 78.708 1.00 85.50 191 ARG A O 1
ATOM 1443 N N . ALA A 1 192 ? -41.328 12.415 76.698 1.00 82.69 192 ALA A N 1
ATOM 1444 C CA . ALA A 1 192 ? -41.594 13.827 76.963 1.00 82.69 192 ALA A CA 1
ATOM 1445 C C . ALA A 1 192 ? -43.097 14.093 77.152 1.00 82.69 192 ALA A C 1
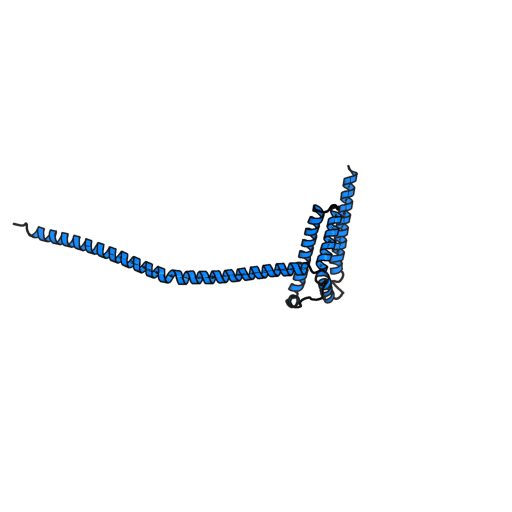ATOM 1447 O O . ALA A 1 192 ? -43.472 14.819 78.069 1.00 82.69 192 ALA A O 1
ATOM 1448 N N . SER A 1 193 ? -43.954 13.447 76.350 1.00 83.12 193 SER A N 1
ATOM 1449 C CA . SER A 1 193 ? -45.412 13.583 76.466 1.00 83.12 193 SER A CA 1
ATOM 1450 C C . SER A 1 193 ? -45.967 12.995 77.769 1.00 83.12 193 SER A C 1
ATOM 1452 O O . SER A 1 193 ? -46.800 13.619 78.414 1.00 83.12 193 SER A O 1
ATOM 1454 N N . ARG A 1 194 ? -45.460 11.836 78.220 1.00 78.44 194 ARG A N 1
ATOM 1455 C CA . ARG A 1 194 ? -45.881 11.225 79.494 1.00 78.44 194 ARG A CA 1
ATOM 1456 C C . ARG A 1 194 ? -45.421 12.019 80.716 1.00 78.44 194 ARG A C 1
ATOM 1458 O O . ARG A 1 194 ? -46.117 12.029 81.728 1.00 78.44 194 ARG A O 1
ATOM 1465 N N . GLY A 1 195 ? -44.261 12.670 80.628 1.00 75.50 195 GLY A N 1
ATOM 1466 C CA . GLY A 1 195 ? -43.724 13.504 81.703 1.00 75.50 195 GLY A CA 1
ATOM 1467 C C . GLY A 1 195 ? -44.510 14.797 81.933 1.00 75.50 195 GLY A C 1
ATOM 1468 O O . GLY A 1 195 ? -44.567 15.259 83.067 1.00 75.50 195 GLY A O 1
ATOM 1469 N N . SER A 1 196 ? -45.149 15.368 80.903 1.00 67.56 196 SER A N 1
ATOM 1470 C CA . SER A 1 196 ? -45.891 16.632 81.045 1.00 67.56 196 SER A CA 1
ATOM 1471 C C . SER A 1 196 ? -47.305 16.469 81.614 1.00 67.56 196 SER A C 1
ATOM 1473 O O . SER A 1 196 ? -47.855 17.427 82.146 1.00 67.56 196 SER A O 1
ATOM 1475 N N . THR A 1 197 ? -47.885 15.268 81.571 1.00 66.75 197 THR A N 1
ATOM 1476 C CA . THR A 1 197 ? -49.207 14.973 82.161 1.00 66.75 197 THR A CA 1
ATOM 1477 C C . THR A 1 197 ? -49.196 14.742 83.679 1.00 66.75 197 THR A C 1
ATOM 1479 O O . THR A 1 197 ? -50.262 14.611 84.270 1.00 66.75 197 THR A O 1
ATOM 1482 N N . GLY A 1 198 ? -48.025 14.680 84.326 1.00 59.53 198 GLY A N 1
ATOM 1483 C CA . GLY A 1 198 ? -47.897 14.356 85.756 1.00 59.53 198 GLY A CA 1
ATOM 1484 C C . GLY A 1 198 ? -47.744 15.545 86.715 1.00 59.53 198 GLY A C 1
ATOM 1485 O O . GLY A 1 198 ? -47.746 15.333 87.923 1.00 59.53 198 GLY A O 1
ATOM 1486 N N . THR A 1 199 ? -47.607 16.776 86.216 1.00 58.38 199 THR A N 1
ATOM 1487 C CA . THR A 1 199 ? -47.194 17.946 87.023 1.00 58.38 199 THR A CA 1
ATOM 1488 C C . THR A 1 199 ? -48.263 19.041 87.043 1.00 58.38 199 THR A C 1
ATOM 1490 O O . THR A 1 199 ? -48.000 20.206 86.760 1.00 58.38 199 THR A O 1
ATOM 1493 N N . SER A 1 200 ? -49.501 18.657 87.351 1.00 55.62 200 SER A N 1
ATOM 1494 C CA . SER A 1 200 ? -50.580 19.600 87.672 1.00 55.62 200 SER A CA 1
ATOM 1495 C C . SER A 1 200 ? -51.253 19.151 88.966 1.00 55.62 200 SER A C 1
ATOM 1497 O O . SER A 1 200 ? -52.237 18.418 88.955 1.00 55.62 200 SER A O 1
ATOM 1499 N N . GLY A 1 201 ? -50.634 19.533 90.080 1.00 52.50 201 GLY A N 1
ATOM 1500 C CA . GLY A 1 201 ? -51.095 19.336 91.450 1.00 52.50 201 GLY A CA 1
ATOM 1501 C C . GLY A 1 201 ? -50.416 20.357 92.341 1.00 52.50 201 GLY A C 1
ATOM 1502 O O . GLY A 1 201 ? -49.180 20.487 92.200 1.00 52.50 201 GLY A O 1
#

Secondary structure (DSSP, 8-state):
--HHHHHHHHHHHHHHHHHHHHHHHHHHHTTTTTTTS-HHHHHHHHHHHHH-SSS---TTTTSS-HHHHHHHHHHHHHHHHHHHHHHHHHHHHH-SS-HHHHHHHHHHHHHHHHHTTHHHHHHHHHHHHHHHHHHHHHHHHHHHHHHHHHHHHHHHHHHHHHHHHHHHHHHHHHHHHHHHHHHHHHHHHHHHHHHHTT---

Foldseek 3Di:
DVVVVVVVVVVVVVLVVVVVVVVCCLVVVVVVAPPPHPNVVVLVVNCCLQQNLDDDPPCVQVPPDPVSSVVVVVVSVVLLVVQLVVQLVVQPVPPPDHSSVSSVVSNVVSSVCSSVNVSVVVVVVVVVVVVVVVVVVVVVVVVVVVVVVCCVVVPPVPVVVVVVVVVVVVVVVVVVVVVVVVVVVVVVVVVVVVVVVPPDD

pLDDT: mean 71.73, std 15.51, range [36.59, 94.75]

Sequence (201 aa):
MAEDESYNKASKGIVWLVIIVMFLVVIGGVGFGIDNLGIDKLGEKVLQFAVYGSSQIDTELTNNTVTGEIGAIITVMMFWLILFVAFGDIFENFSAFSSGIGWIIAFAIAVISANLGLIKSALSWIVAIFAWAGTAAVLLSLFASIAAFFAVNWGIGPLTSWLKTRQKMTDAARGRSSAASGLKTMRAVDRASRGSTGTSG